Protein AF-A0AAN4Z5V5-F1 (afdb_monomer_lite)

pLDDT: mean 73.59, std 16.5, range [32.09, 95.19]

Organism: NCBI:txid1317129

Foldseek 3Di:
DPPPPLVVVLVVCQVVVAQEAEEEDQADDPPCPLVSLLSCQVSNHKYKYWHQHPDPDPAGSVHDPVVVVVSQVSNVVSQKHKDKDAPPDPLPDPVQDDPRTGMMIIIHRCPDPCNPPRDGDDDVPDDDDVLQVDDDPNHGPVVQVVVQVCCCPPPQKHKDKDAPVHPLDPCVQQDPPGGIDIDIDRNPPPPDDRPHFPQDPVGTDD

Radius of gyration: 20.83 Å; chains: 1; bounding box: 49×38×58 Å

Structure (mmCIF, N/CA/C/O backbone):
data_AF-A0AAN4Z5V5-F1
#
_entry.id   AF-A0AAN4Z5V5-F1
#
loop_
_atom_site.group_PDB
_atom_site.id
_atom_site.type_symbol
_atom_site.label_atom_id
_atom_site.label_alt_id
_atom_site.label_comp_id
_atom_site.label_asym_id
_atom_site.label_entity_id
_atom_site.label_seq_id
_atom_site.pdbx_PDB_ins_code
_atom_site.Cartn_x
_atom_site.Cartn_y
_atom_site.Cartn_z
_atom_site.occupancy
_atom_site.B_iso_or_equiv
_atom_site.auth_seq_id
_atom_site.auth_comp_id
_atom_site.auth_asym_id
_atom_site.auth_atom_id
_atom_site.pdbx_PDB_model_num
ATOM 1 N N . ILE A 1 1 ? -3.969 5.365 -9.531 1.00 44.59 1 ILE A N 1
ATOM 2 C CA . ILE A 1 1 ? -5.270 5.514 -8.842 1.00 44.59 1 ILE A CA 1
ATOM 3 C C . ILE A 1 1 ? -5.870 6.862 -9.239 1.00 44.59 1 ILE A C 1
ATOM 5 O O . ILE A 1 1 ? -5.562 7.892 -8.655 1.00 44.59 1 ILE A O 1
ATOM 9 N N . GLN A 1 2 ? -6.562 6.860 -10.373 1.00 32.09 2 GLN A N 1
ATOM 10 C CA . GLN A 1 2 ? -7.429 7.933 -10.866 1.00 32.09 2 GLN A CA 1
ATOM 11 C C . GLN A 1 2 ? -8.847 7.496 -10.451 1.00 32.09 2 GLN A C 1
ATOM 13 O O . GLN A 1 2 ? -9.080 6.293 -10.365 1.00 32.09 2 GLN A O 1
ATOM 18 N N . THR A 1 3 ? -9.728 8.438 -10.124 1.00 34.94 3 THR A N 1
ATOM 19 C CA . THR A 1 3 ? -11.052 8.383 -9.445 1.00 34.94 3 THR A CA 1
ATOM 20 C C . THR A 1 3 ? -12.028 7.210 -9.694 1.00 34.94 3 THR A C 1
ATOM 22 O O . THR A 1 3 ? -13.064 7.155 -9.043 1.00 34.94 3 THR A O 1
ATOM 25 N N . CYS A 1 4 ? -11.722 6.245 -10.558 1.00 36.62 4 CYS A N 1
ATOM 26 C CA . CYS A 1 4 ? -12.556 5.089 -10.885 1.00 36.62 4 CYS A CA 1
ATOM 27 C C . CYS A 1 4 ? -12.313 3.834 -10.005 1.00 36.62 4 CYS A C 1
ATOM 29 O O . CYS A 1 4 ? -13.046 2.865 -10.141 1.00 36.62 4 CYS A O 1
ATOM 31 N N . SER A 1 5 ? -11.317 3.798 -9.103 1.00 60.41 5 SER A N 1
ATOM 32 C CA . SER A 1 5 ? -10.849 2.514 -8.528 1.00 60.41 5 SER A CA 1
ATOM 33 C C . SER A 1 5 ? -11.063 2.269 -7.025 1.00 60.41 5 SER A C 1
ATOM 35 O O . SER A 1 5 ? -10.965 1.121 -6.610 1.00 60.41 5 SER A O 1
ATOM 37 N N . SER A 1 6 ? -11.330 3.279 -6.188 1.00 69.38 6 SER A N 1
ATOM 38 C CA . SER A 1 6 ? -11.435 3.066 -4.727 1.00 69.38 6 SER A CA 1
ATOM 39 C C . SER A 1 6 ? -12.729 2.353 -4.326 1.00 69.38 6 SER A C 1
ATOM 41 O O . SER A 1 6 ? -12.685 1.390 -3.569 1.00 69.38 6 SER A O 1
ATOM 43 N N . ASN A 1 7 ? -13.865 2.766 -4.896 1.00 71.69 7 ASN A N 1
ATOM 44 C CA . ASN A 1 7 ? -15.163 2.151 -4.603 1.00 71.69 7 ASN A CA 1
ATOM 45 C C . ASN A 1 7 ? -15.201 0.684 -5.052 1.00 71.69 7 ASN A C 1
ATOM 47 O O . ASN A 1 7 ? -15.687 -0.163 -4.319 1.00 71.69 7 ASN A O 1
ATOM 51 N N . ILE A 1 8 ? -14.615 0.362 -6.212 1.00 78.50 8 ILE A N 1
ATOM 52 C CA . ILE A 1 8 ? -14.535 -1.021 -6.708 1.00 78.50 8 ILE A CA 1
ATOM 53 C C . ILE A 1 8 ? -13.754 -1.907 -5.732 1.00 78.50 8 ILE A C 1
ATOM 55 O O . ILE A 1 8 ? -14.167 -3.028 -5.460 1.00 78.50 8 ILE A O 1
ATOM 59 N N . VAL A 1 9 ? -12.647 -1.409 -5.176 1.00 81.00 9 VAL A N 1
ATOM 60 C CA . VAL A 1 9 ? -11.854 -2.167 -4.198 1.00 81.00 9 VAL A CA 1
ATOM 61 C C . VAL A 1 9 ? -12.647 -2.410 -2.913 1.00 81.00 9 VAL A C 1
ATOM 63 O O . VAL A 1 9 ? -12.636 -3.527 -2.409 1.00 81.00 9 VAL A O 1
ATOM 66 N N . VAL A 1 10 ? -13.378 -1.409 -2.416 1.00 82.06 10 VAL A N 1
ATOM 67 C CA . VAL A 1 10 ? -14.254 -1.564 -1.241 1.00 82.06 10 VAL A CA 1
ATOM 68 C C . VAL A 1 10 ? -15.345 -2.609 -1.500 1.00 82.06 10 VAL A C 1
ATOM 70 O O . VAL A 1 10 ? -15.553 -3.491 -0.666 1.00 82.06 10 VAL A O 1
ATOM 73 N N . GLU A 1 11 ? -16.004 -2.558 -2.662 1.00 79.94 11 GLU A N 1
ATOM 74 C CA . GLU A 1 11 ? -17.016 -3.551 -3.048 1.00 79.94 11 GLU A CA 1
ATOM 75 C C . GLU A 1 11 ? -16.428 -4.961 -3.156 1.00 79.94 11 GLU A C 1
ATOM 77 O O . GLU A 1 11 ? -17.027 -5.912 -2.661 1.00 79.94 11 GLU A O 1
ATOM 82 N N . LEU A 1 12 ? -15.235 -5.109 -3.741 1.00 78.44 12 LEU A N 1
ATOM 83 C CA . LEU A 1 12 ? -14.540 -6.397 -3.812 1.00 78.44 12 LEU A CA 1
ATOM 84 C C . LEU A 1 12 ? -14.204 -6.930 -2.418 1.00 78.44 12 LEU A C 1
ATOM 86 O O . LEU A 1 12 ? -14.433 -8.106 -2.142 1.00 78.44 12 LEU A O 1
ATOM 90 N N . CYS A 1 13 ? -13.698 -6.074 -1.527 1.00 82.81 13 CYS A N 1
ATOM 91 C CA . CYS A 1 13 ? -13.418 -6.466 -0.150 1.00 82.81 13 CYS A CA 1
ATOM 92 C C . CYS A 1 13 ? -14.684 -6.942 0.567 1.00 82.81 13 CYS A C 1
ATOM 94 O O . CYS A 1 13 ? -14.645 -7.970 1.240 1.00 82.81 13 CYS A O 1
ATOM 96 N N . ARG A 1 14 ? -15.809 -6.244 0.372 1.00 85.00 14 ARG A N 1
ATOM 97 C CA . ARG A 1 14 ? -17.109 -6.630 0.931 1.00 85.00 14 ARG A CA 1
ATOM 98 C C . ARG A 1 14 ? -17.609 -7.957 0.362 1.00 85.00 14 ARG A C 1
ATOM 100 O O . ARG A 1 14 ? -17.993 -8.832 1.127 1.00 85.00 14 ARG A O 1
ATOM 107 N N . ALA A 1 15 ? -17.603 -8.108 -0.961 1.00 80.06 15 ALA A N 1
ATOM 108 C CA . ALA A 1 15 ? -18.148 -9.278 -1.647 1.00 80.06 15 ALA A CA 1
ATOM 109 C C . ALA A 1 15 ? -17.358 -10.564 -1.366 1.00 80.06 15 ALA A C 1
ATOM 111 O O . ALA A 1 15 ? -17.929 -11.652 -1.385 1.00 80.06 15 ALA A O 1
ATOM 112 N N . HIS A 1 16 ? -16.055 -10.439 -1.112 1.00 82.69 16 HIS A N 1
ATOM 113 C CA . HIS A 1 16 ? -15.156 -11.571 -0.884 1.00 82.69 16 HIS A CA 1
ATOM 114 C C . HIS A 1 16 ? -14.691 -11.707 0.571 1.00 82.69 16 HIS A C 1
ATOM 116 O O . HIS A 1 16 ? -13.755 -12.462 0.828 1.00 82.69 16 HIS A O 1
ATOM 122 N N . GLU A 1 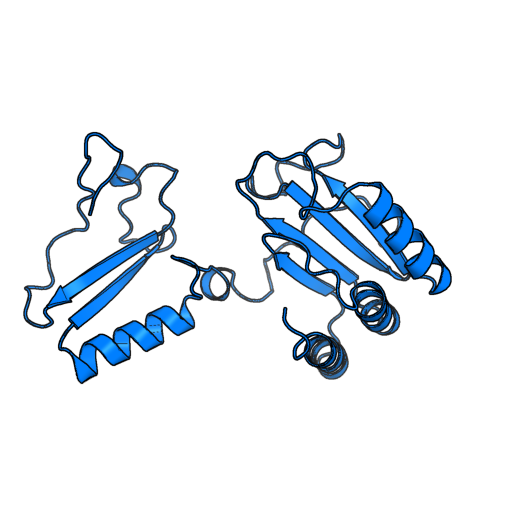17 ? -15.312 -10.978 1.506 1.00 84.50 17 GLU A N 1
ATOM 123 C CA . GLU A 1 17 ? -14.983 -11.000 2.942 1.00 84.50 17 GLU A CA 1
ATOM 124 C C . GLU A 1 17 ? -13.481 -10.822 3.227 1.00 84.50 17 GLU A C 1
ATOM 126 O O . GLU A 1 17 ? -12.904 -11.435 4.130 1.00 84.50 17 GLU A O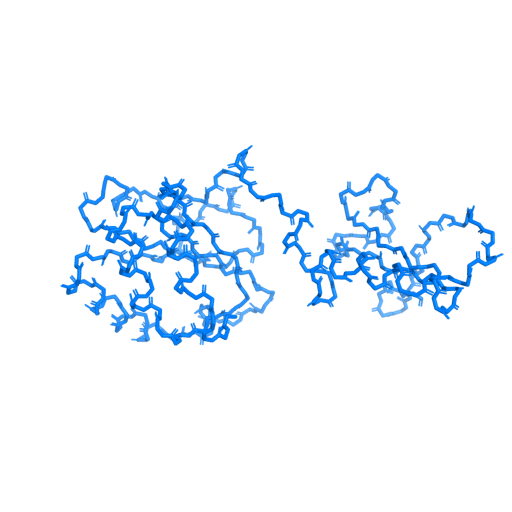 1
ATOM 131 N N . VAL A 1 18 ? -12.821 -9.975 2.435 1.00 83.62 18 VAL A N 1
ATOM 132 C CA . VAL A 1 18 ? -11.398 -9.680 2.607 1.00 83.62 18 VAL A CA 1
ATOM 133 C C . VAL A 1 18 ? -11.206 -9.032 3.975 1.00 83.62 18 VAL A C 1
ATOM 135 O O . VAL A 1 18 ? -11.911 -8.092 4.314 1.00 83.62 18 VAL A O 1
ATOM 138 N N . ARG A 1 19 ? -10.236 -9.510 4.760 1.00 87.62 19 ARG A N 1
ATOM 139 C CA . ARG A 1 19 ? -9.881 -8.926 6.072 1.00 87.62 19 ARG A CA 1
ATOM 140 C C . ARG A 1 19 ? -8.561 -8.173 6.064 1.00 87.62 19 ARG A C 1
ATOM 142 O O . ARG A 1 19 ? -8.273 -7.406 6.974 1.00 87.62 19 ARG A O 1
ATOM 149 N N . HIS A 1 20 ? -7.772 -8.364 5.013 1.00 86.94 20 HIS A N 1
ATOM 150 C CA . HIS A 1 20 ? -6.482 -7.718 4.856 1.00 86.94 20 HIS A CA 1
ATOM 151 C C . HIS A 1 20 ? -6.282 -7.319 3.401 1.00 86.94 20 HIS A C 1
ATOM 153 O O . HIS A 1 20 ? -6.279 -8.168 2.510 1.00 86.94 20 HIS A O 1
ATOM 159 N N . LEU A 1 21 ? -6.116 -6.024 3.161 1.00 84.88 21 LEU A N 1
ATOM 160 C CA . LEU A 1 21 ? -5.767 -5.466 1.867 1.00 84.88 21 LEU A CA 1
ATOM 161 C C . LEU A 1 21 ? -4.358 -4.886 1.940 1.00 84.88 21 LEU A C 1
ATOM 163 O O . LEU A 1 21 ? -4.066 -4.077 2.814 1.00 84.88 21 LEU A O 1
ATOM 167 N N . PHE A 1 22 ? -3.500 -5.251 0.991 1.00 85.06 22 PHE A N 1
ATOM 168 C CA . PHE A 1 22 ? -2.175 -4.659 0.858 1.00 85.06 22 PHE A CA 1
ATOM 169 C C . PHE A 1 22 ? -2.005 -3.972 -0.498 1.00 85.06 22 PHE A C 1
ATOM 171 O O . PHE A 1 22 ? -2.433 -4.484 -1.533 1.00 85.06 22 PHE A O 1
ATOM 178 N N . ILE A 1 23 ? -1.348 -2.814 -0.508 1.00 82.38 23 ILE A N 1
ATOM 179 C CA . ILE A 1 23 ? -1.114 -2.001 -1.704 1.00 82.38 23 ILE A CA 1
ATOM 180 C C . ILE A 1 23 ? 0.356 -1.593 -1.747 1.00 82.38 23 ILE A C 1
ATOM 182 O O . ILE A 1 23 ? 0.904 -1.085 -0.775 1.00 82.38 23 ILE A O 1
ATOM 186 N N . ARG A 1 24 ? 1.010 -1.767 -2.897 1.00 78.94 24 ARG A N 1
ATOM 187 C CA . ARG A 1 24 ? 2.348 -1.213 -3.157 1.00 78.94 24 ARG A CA 1
ATOM 188 C C . ARG A 1 24 ? 2.229 -0.023 -4.103 1.00 78.94 24 ARG A C 1
ATOM 190 O O . ARG A 1 24 ? 1.570 -0.135 -5.133 1.00 78.94 24 ARG A O 1
ATOM 197 N N . GLN A 1 25 ? 2.868 1.101 -3.782 1.00 75.25 25 GLN A N 1
ATOM 198 C CA . GLN A 1 25 ? 2.869 2.288 -4.644 1.00 75.25 25 GLN A CA 1
ATOM 199 C C . GLN A 1 25 ? 4.165 3.100 -4.533 1.00 75.25 25 GLN A C 1
ATOM 201 O O . GLN A 1 25 ? 4.821 3.096 -3.498 1.00 75.25 25 GLN A O 1
ATOM 206 N N . ILE A 1 26 ? 4.520 3.819 -5.602 1.00 68.50 26 ILE A N 1
ATOM 207 C CA . ILE A 1 26 ? 5.731 4.662 -5.665 1.00 68.50 26 ILE A CA 1
ATOM 208 C C . ILE A 1 26 ? 5.505 6.045 -5.021 1.00 68.50 26 ILE A C 1
ATOM 210 O O . ILE A 1 26 ? 6.444 6.689 -4.567 1.00 68.50 26 ILE A O 1
ATOM 214 N N . GLY A 1 27 ? 4.258 6.515 -4.947 1.00 66.12 27 GLY A N 1
ATOM 215 C CA . GLY A 1 27 ? 3.907 7.793 -4.323 1.00 66.12 27 GLY A CA 1
ATOM 216 C C . GLY A 1 27 ? 2.425 7.874 -3.977 1.00 66.12 27 GLY A C 1
ATOM 217 O O . GLY A 1 27 ? 1.643 7.043 -4.434 1.00 66.12 27 GLY A O 1
ATOM 218 N N . PHE A 1 28 ? 2.030 8.867 -3.176 1.00 69.94 28 PHE A N 1
ATOM 219 C CA . PHE A 1 28 ? 0.662 8.972 -2.666 1.00 69.94 28 PHE A CA 1
ATOM 220 C C . PHE A 1 28 ? -0.221 9.873 -3.524 1.00 69.94 28 PHE A C 1
ATOM 222 O O . PHE A 1 28 ? 0.007 11.084 -3.629 1.00 69.94 28 PHE A O 1
ATOM 229 N N . LYS A 1 29 ? -1.300 9.308 -4.071 1.00 68.69 29 LYS A N 1
ATOM 230 C CA . LYS A 1 29 ? -2.415 10.102 -4.600 1.00 68.69 29 LYS A CA 1
ATOM 231 C C . LYS A 1 29 ? -3.443 10.282 -3.485 1.00 68.69 29 LYS A C 1
ATOM 233 O O . LYS A 1 29 ? -4.142 9.348 -3.127 1.00 68.69 29 LYS A O 1
ATOM 238 N N . ALA A 1 30 ? -3.490 11.494 -2.934 1.00 60.19 30 ALA A N 1
ATOM 239 C CA . ALA A 1 30 ? -4.251 11.825 -1.728 1.00 60.19 30 ALA A CA 1
ATOM 240 C C . ALA A 1 30 ? -5.773 11.890 -1.916 1.00 60.19 30 ALA A C 1
ATOM 242 O O . ALA A 1 30 ? -6.501 11.946 -0.929 1.00 60.19 30 ALA A O 1
ATOM 243 N N . THR A 1 31 ? -6.262 11.944 -3.157 1.00 69.88 31 THR A N 1
ATOM 244 C CA . THR A 1 31 ? -7.682 12.181 -3.424 1.00 69.88 31 THR A CA 1
ATOM 245 C C . THR A 1 31 ? -8.528 11.072 -2.797 1.00 69.88 31 THR A C 1
ATOM 247 O O . THR A 1 31 ? -8.421 9.915 -3.196 1.00 69.88 31 THR A O 1
ATOM 250 N N . ASN A 1 32 ? -9.363 11.448 -1.825 1.00 79.75 32 ASN A N 1
ATOM 251 C CA . ASN A 1 32 ? -10.294 10.582 -1.092 1.00 79.75 32 ASN A CA 1
ATOM 252 C C . ASN A 1 32 ? -9.646 9.477 -0.245 1.00 79.75 32 ASN A C 1
ATOM 254 O O . ASN A 1 32 ? -10.306 8.485 0.054 1.00 79.75 32 ASN A O 1
ATOM 258 N N . PHE A 1 33 ? -8.378 9.623 0.153 1.00 87.62 33 PHE A N 1
ATOM 259 C CA . PHE A 1 33 ? -7.725 8.598 0.967 1.00 87.62 33 PHE A CA 1
ATOM 260 C C . PHE A 1 33 ? -8.422 8.365 2.314 1.00 87.62 33 PHE A C 1
ATOM 262 O O . PHE A 1 33 ? -8.652 7.213 2.661 1.00 87.62 33 PHE A O 1
ATOM 269 N N . GLU A 1 34 ? -8.777 9.430 3.039 1.00 91.00 34 GLU A N 1
ATOM 270 C CA . GLU A 1 34 ? -9.462 9.326 4.339 1.00 91.00 34 GLU A CA 1
ATOM 271 C C . GLU A 1 34 ? -10.753 8.513 4.209 1.00 91.00 34 GLU A C 1
ATOM 273 O O . GLU A 1 34 ? -10.912 7.484 4.857 1.00 91.00 34 GLU A O 1
ATOM 278 N N . SER A 1 35 ? -11.609 8.895 3.256 1.00 90.50 35 SER A N 1
ATOM 279 C CA . SER A 1 35 ? -12.846 8.169 2.959 1.00 90.50 35 SER A CA 1
ATOM 280 C C . SER A 1 35 ? -12.594 6.715 2.550 1.00 90.50 35 SER A C 1
ATOM 282 O O . SER A 1 35 ? -13.328 5.823 2.960 1.00 90.50 35 SER A O 1
ATOM 284 N N . PHE A 1 36 ? -11.557 6.448 1.754 1.00 89.88 36 PHE A N 1
ATOM 285 C CA . PHE A 1 36 ? -11.216 5.090 1.334 1.00 89.88 36 PHE A CA 1
ATOM 286 C C . PHE A 1 36 ? -10.752 4.216 2.508 1.00 89.88 36 PHE A C 1
ATOM 288 O O . PHE A 1 36 ? -11.237 3.097 2.667 1.00 89.88 36 PHE A O 1
ATOM 295 N N . ALA A 1 37 ? -9.845 4.727 3.343 1.00 93.19 37 ALA A N 1
ATOM 296 C CA . ALA A 1 37 ? -9.359 4.026 4.528 1.00 93.19 37 ALA A CA 1
ATOM 297 C C . ALA A 1 37 ? -10.486 3.802 5.545 1.00 93.19 37 ALA A C 1
ATOM 299 O O . ALA A 1 37 ? -10.602 2.707 6.092 1.00 93.19 37 ALA A O 1
ATOM 300 N N . SER A 1 38 ? -11.358 4.796 5.727 1.00 94.88 38 SER A N 1
ATOM 301 C CA . SER A 1 38 ? -12.543 4.666 6.569 1.00 94.88 38 SER A CA 1
ATOM 302 C C . SER A 1 38 ? -13.499 3.583 6.075 1.00 94.88 38 SER A C 1
ATOM 304 O O . SER A 1 38 ? -13.877 2.699 6.845 1.00 94.88 38 SER A O 1
ATOM 306 N N . GLN A 1 39 ? -13.858 3.587 4.789 1.00 93.44 39 GLN A N 1
ATOM 307 C CA . GLN A 1 39 ? -14.765 2.581 4.228 1.00 93.44 39 GLN A CA 1
ATOM 308 C C . GLN A 1 39 ? -14.236 1.153 4.409 1.00 93.44 39 GLN A C 1
ATOM 310 O O . GLN A 1 39 ? -15.013 0.244 4.687 1.00 93.44 39 GLN A O 1
ATOM 315 N N . LEU A 1 40 ? -12.923 0.952 4.279 1.00 93.00 40 LEU A N 1
ATOM 316 C CA . LEU A 1 40 ? -12.289 -0.344 4.518 1.00 93.00 40 LEU A CA 1
ATOM 317 C C . LEU A 1 40 ? -12.295 -0.724 6.004 1.00 93.00 40 LEU A C 1
ATOM 319 O O . LEU A 1 40 ? -12.656 -1.850 6.342 1.00 93.00 40 LEU A O 1
ATOM 323 N N . ALA A 1 41 ? -11.973 0.212 6.898 1.00 93.94 41 ALA A N 1
ATOM 324 C CA . ALA A 1 41 ? -11.997 -0.035 8.338 1.00 93.94 41 ALA A CA 1
ATOM 325 C C . ALA A 1 41 ? -13.405 -0.394 8.851 1.00 93.94 41 ALA A C 1
ATOM 327 O O . ALA A 1 41 ? -13.537 -1.275 9.696 1.00 93.94 41 ALA A O 1
ATOM 328 N N . HIS A 1 42 ? -14.461 0.212 8.294 1.00 93.75 42 HIS A N 1
ATOM 329 C CA . HIS A 1 42 ? -15.858 -0.134 8.594 1.00 93.75 42 HIS A CA 1
ATOM 330 C C . HIS A 1 42 ? -16.262 -1.547 8.136 1.00 93.75 42 HIS A C 1
ATOM 332 O O . HIS A 1 42 ? -17.256 -2.084 8.620 1.00 93.75 42 HIS A O 1
ATOM 338 N N . LEU A 1 43 ? -15.507 -2.154 7.216 1.00 92.25 43 LEU A N 1
ATOM 339 C CA . LEU A 1 43 ? -15.655 -3.555 6.803 1.00 92.25 43 LEU A CA 1
ATOM 340 C C . LEU A 1 43 ? -14.737 -4.503 7.600 1.00 92.25 43 LEU A C 1
ATOM 342 O O . LEU A 1 43 ? -14.593 -5.672 7.237 1.00 92.25 43 LEU A O 1
ATOM 346 N N . ASP A 1 44 ? -14.091 -4.004 8.658 1.00 93.50 44 ASP A N 1
ATOM 347 C CA . ASP A 1 44 ? -13.034 -4.683 9.413 1.00 93.50 44 ASP A CA 1
ATOM 348 C C . ASP A 1 44 ? -11.887 -5.179 8.506 1.00 93.50 44 ASP A C 1
ATOM 350 O O . ASP A 1 44 ? -11.341 -6.270 8.693 1.00 93.50 44 ASP A O 1
ATOM 354 N N . VAL A 1 45 ? -11.533 -4.386 7.486 1.00 90.31 45 VAL A N 1
ATOM 355 C CA . VAL A 1 45 ? -10.367 -4.623 6.625 1.00 90.31 45 VAL A CA 1
ATOM 356 C C . VAL A 1 45 ? -9.170 -3.857 7.187 1.00 90.31 45 VAL A C 1
ATOM 358 O O . VAL A 1 45 ? -9.201 -2.628 7.281 1.00 90.31 45 VAL A O 1
ATOM 361 N N . THR A 1 46 ? -8.071 -4.554 7.478 1.00 91.69 46 THR A N 1
ATOM 362 C CA . THR A 1 46 ? -6.766 -3.913 7.693 1.00 91.69 46 THR A CA 1
ATOM 363 C C . THR A 1 46 ? -6.166 -3.535 6.341 1.00 91.69 46 THR A C 1
ATOM 365 O O . THR A 1 46 ? -5.979 -4.392 5.477 1.00 91.69 46 THR A O 1
ATOM 368 N N . LEU A 1 47 ? -5.855 -2.256 6.145 1.00 90.88 47 LEU A N 1
ATOM 369 C CA . LEU A 1 47 ? -5.215 -1.728 4.943 1.00 90.88 47 LEU A CA 1
ATOM 370 C C . LEU A 1 47 ? -3.734 -1.456 5.209 1.00 90.88 47 LEU A C 1
ATOM 372 O O . LEU A 1 47 ? -3.405 -0.559 5.980 1.00 90.88 47 LEU A O 1
ATOM 376 N N . ASP A 1 48 ? -2.855 -2.157 4.498 1.00 89.19 48 ASP A N 1
ATOM 377 C CA . ASP A 1 48 ? -1.418 -1.897 4.483 1.00 89.19 48 ASP A CA 1
ATOM 378 C C . ASP A 1 48 ? -0.979 -1.275 3.159 1.00 89.19 48 ASP A C 1
ATOM 380 O O . ASP A 1 48 ? -1.293 -1.760 2.072 1.00 89.19 48 ASP A O 1
ATOM 384 N N . ILE A 1 49 ? -0.215 -0.192 3.236 1.00 87.81 49 ILE A N 1
ATOM 385 C CA . ILE A 1 49 ? 0.309 0.522 2.078 1.00 87.81 49 ILE A CA 1
ATOM 386 C C . ILE A 1 49 ? 1.820 0.626 2.199 1.00 87.81 49 ILE A C 1
ATOM 388 O O . ILE A 1 49 ? 2.340 1.217 3.142 1.00 87.81 49 ILE A O 1
ATOM 392 N N . TYR A 1 50 ? 2.522 0.125 1.191 1.00 85.50 50 TYR A N 1
ATOM 393 C CA . TYR A 1 50 ? 3.975 0.131 1.129 1.00 85.50 50 TYR A CA 1
ATOM 394 C C . TYR A 1 50 ? 4.481 1.114 0.078 1.00 85.50 50 TYR A C 1
ATOM 396 O O . TYR A 1 50 ? 4.078 1.058 -1.091 1.00 85.50 50 TYR A O 1
ATOM 404 N N . GLU A 1 51 ? 5.397 1.990 0.488 1.00 84.75 51 GLU A N 1
ATOM 405 C CA . GLU A 1 51 ? 6.128 2.865 -0.421 1.00 84.75 51 GLU A CA 1
ATOM 406 C C . GLU A 1 51 ? 7.298 2.107 -1.047 1.00 84.75 51 GLU A C 1
ATOM 408 O O . GLU A 1 51 ? 8.268 1.773 -0.360 1.00 84.75 51 GLU A O 1
ATOM 413 N N . ASN A 1 52 ? 7.222 1.885 -2.359 1.00 76.06 52 ASN A N 1
ATOM 414 C CA . ASN A 1 52 ? 8.316 1.334 -3.149 1.00 76.06 52 ASN A CA 1
ATOM 415 C C . ASN A 1 52 ? 8.953 2.438 -3.994 1.00 76.06 52 ASN A C 1
ATOM 417 O O . ASN A 1 52 ? 8.424 2.784 -5.046 1.00 76.06 52 ASN A O 1
ATOM 421 N N . SER A 1 53 ? 10.060 3.021 -3.540 1.00 68.19 53 SER A N 1
ATOM 422 C CA . SER A 1 53 ? 10.711 4.117 -4.262 1.00 68.19 53 SER A CA 1
ATOM 423 C C . SER A 1 53 ? 12.227 4.040 -4.145 1.00 68.19 53 SER A C 1
ATOM 425 O O . SER A 1 53 ? 12.772 3.833 -3.062 1.00 68.19 53 SER A O 1
ATOM 427 N N . HIS A 1 54 ? 12.907 4.269 -5.270 1.00 61.75 54 HIS A N 1
ATOM 428 C CA . HIS A 1 54 ? 14.367 4.384 -5.343 1.00 61.75 54 HIS A CA 1
ATOM 429 C C . HIS A 1 54 ? 14.874 5.786 -4.994 1.00 61.75 54 HIS A C 1
ATOM 431 O O . HIS A 1 54 ? 16.075 5.986 -4.819 1.00 61.75 54 HIS A O 1
ATOM 437 N N . SER A 1 55 ? 13.978 6.772 -4.901 1.00 61.44 55 SER A N 1
ATOM 438 C CA . SER A 1 55 ? 14.376 8.130 -4.555 1.00 61.44 55 SER A CA 1
ATOM 439 C C . SER A 1 55 ? 14.782 8.211 -3.084 1.00 61.44 55 SER A C 1
ATOM 441 O O . SER A 1 55 ? 14.129 7.627 -2.223 1.00 61.44 55 SER A O 1
ATOM 443 N N . ALA A 1 56 ? 15.842 8.962 -2.783 1.00 56.88 56 ALA A N 1
ATOM 444 C CA . ALA A 1 56 ? 16.340 9.181 -1.427 1.00 56.88 56 ALA A CA 1
ATOM 445 C C . ALA A 1 56 ? 15.638 10.336 -0.680 1.00 56.88 56 ALA A C 1
ATOM 447 O O . ALA A 1 56 ? 16.017 10.635 0.451 1.00 56.88 56 ALA A O 1
ATOM 448 N N . HIS A 1 57 ? 14.632 10.997 -1.270 1.00 59.34 57 HIS A N 1
ATOM 449 C CA . HIS A 1 57 ? 13.985 12.158 -0.643 1.00 59.34 57 HIS A CA 1
ATOM 450 C C . HIS A 1 57 ? 13.309 11.799 0.686 1.00 59.34 57 HIS A C 1
ATOM 452 O O . HIS A 1 57 ? 12.574 10.823 0.761 1.00 59.34 57 HIS A O 1
ATOM 458 N N . LEU A 1 58 ? 13.483 12.611 1.731 1.00 58.56 58 LEU A N 1
ATOM 459 C CA . LEU A 1 58 ? 12.935 12.381 3.084 1.00 58.56 58 LEU A CA 1
ATOM 460 C C . LEU A 1 58 ? 11.406 12.531 3.195 1.00 58.56 58 LEU A C 1
ATOM 462 O O . LEU A 1 58 ? 10.853 12.562 4.289 1.00 58.56 58 LEU A O 1
ATOM 466 N N . VAL A 1 59 ? 10.718 12.663 2.068 1.00 68.50 59 VAL A N 1
ATOM 467 C CA . VAL A 1 59 ? 9.295 12.957 2.011 1.00 68.50 59 VAL A CA 1
ATOM 468 C C . VAL A 1 59 ? 8.564 11.647 1.704 1.00 68.50 59 VAL A C 1
ATOM 470 O O . VAL A 1 59 ? 8.496 11.244 0.547 1.00 68.50 59 VAL A O 1
ATOM 473 N N . TYR A 1 60 ? 8.076 10.950 2.735 1.00 76.25 60 TYR A N 1
ATOM 474 C CA . TYR A 1 60 ? 7.434 9.639 2.583 1.00 76.25 60 TYR A CA 1
ATOM 475 C C . TYR A 1 60 ? 6.142 9.737 1.786 1.00 76.25 60 TYR A C 1
ATOM 477 O O . TYR A 1 60 ? 5.266 10.566 2.057 1.00 76.25 60 TYR A O 1
ATOM 485 N N . PHE A 1 61 ? 6.072 8.913 0.750 1.00 79.75 61 PHE A N 1
ATOM 486 C CA . PHE A 1 61 ? 5.119 8.989 -0.344 1.00 79.75 61 PHE A CA 1
ATOM 487 C C . PHE A 1 61 ? 4.969 10.391 -0.965 1.00 79.75 61 PHE A C 1
ATOM 489 O O . PHE A 1 61 ? 3.889 10.765 -1.443 1.00 79.75 61 PHE A O 1
ATOM 496 N N . ASN A 1 62 ? 6.044 11.180 -0.961 1.00 79.50 62 ASN A N 1
ATOM 497 C CA . ASN A 1 62 ? 6.071 12.576 -1.400 1.00 79.50 62 ASN A CA 1
ATOM 498 C C . ASN A 1 62 ? 5.104 13.499 -0.625 1.00 79.50 62 ASN A C 1
ATOM 500 O O . ASN A 1 62 ? 4.622 14.495 -1.174 1.00 79.50 62 ASN A O 1
ATOM 504 N N . LYS A 1 63 ? 4.809 13.192 0.649 1.00 84.69 63 LYS A N 1
ATOM 505 C CA . LYS A 1 63 ? 4.053 14.060 1.569 1.00 84.69 63 LYS A CA 1
ATOM 506 C C . LYS A 1 63 ? 4.837 14.447 2.832 1.00 84.69 63 LYS A C 1
ATOM 508 O O . LYS A 1 63 ? 5.563 13.642 3.406 1.00 84.69 63 LYS A O 1
ATOM 513 N N . ALA A 1 64 ? 4.688 15.701 3.262 1.00 85.25 64 ALA A N 1
ATOM 514 C CA . ALA A 1 64 ? 5.318 16.221 4.478 1.00 85.25 64 ALA A CA 1
ATOM 515 C C . ALA A 1 64 ? 4.645 15.668 5.755 1.00 85.25 64 ALA A C 1
ATOM 517 O O . ALA A 1 64 ? 3.466 15.323 5.704 1.00 85.25 64 ALA A O 1
ATOM 518 N N . PRO A 1 65 ? 5.318 15.658 6.922 1.00 85.81 65 PRO A N 1
ATOM 519 C CA . PRO A 1 65 ? 4.723 15.178 8.177 1.00 85.81 65 PRO A CA 1
ATOM 520 C C . PRO A 1 65 ? 3.394 15.858 8.544 1.00 85.81 65 PRO A C 1
ATOM 522 O O . PRO A 1 65 ? 2.446 15.190 8.942 1.00 85.81 65 PRO A O 1
ATOM 525 N N . VAL A 1 66 ? 3.279 17.174 8.320 1.00 88.50 66 VAL A N 1
ATOM 526 C CA . VAL A 1 66 ? 2.044 17.934 8.595 1.00 88.50 66 VAL A CA 1
ATOM 527 C C . VAL A 1 66 ? 0.843 17.435 7.784 1.00 88.50 66 VAL A C 1
ATOM 529 O O . VAL A 1 66 ? -0.287 17.488 8.259 1.00 88.50 66 VAL A O 1
ATOM 532 N N . PHE A 1 67 ? 1.080 16.913 6.575 1.00 89.00 67 PHE A N 1
ATOM 533 C CA . PHE A 1 67 ? 0.025 16.308 5.769 1.00 89.00 67 PHE A CA 1
ATOM 534 C C . PHE A 1 67 ? -0.516 15.062 6.470 1.00 89.00 67 PHE A C 1
ATOM 536 O O . PHE A 1 67 ? -1.722 14.944 6.641 1.00 89.00 67 PHE A O 1
ATOM 543 N N . TRP A 1 68 ? 0.366 14.171 6.925 1.00 89.88 68 TRP A N 1
ATOM 544 C CA . TRP A 1 68 ? -0.028 12.934 7.597 1.00 89.88 68 TRP A CA 1
ATOM 545 C C . TRP A 1 68 ? -0.715 13.177 8.934 1.00 89.88 68 TRP A C 1
ATOM 547 O O . TRP A 1 68 ? -1.705 12.512 9.216 1.00 89.88 68 TRP A O 1
ATOM 557 N N . ASN A 1 69 ? -0.264 14.166 9.708 1.00 90.75 69 ASN A N 1
ATOM 558 C CA . ASN A 1 69 ? -0.931 14.549 10.954 1.00 90.75 69 ASN A CA 1
ATOM 559 C C . ASN A 1 69 ? -2.392 14.946 10.712 1.00 90.75 69 ASN A C 1
ATOM 561 O O . ASN A 1 69 ? -3.271 14.473 11.424 1.00 90.75 69 ASN A O 1
ATOM 565 N N . LYS A 1 70 ? -2.663 15.720 9.652 1.00 91.69 70 LYS A N 1
ATOM 566 C CA . LYS A 1 70 ? -4.034 16.077 9.269 1.00 91.69 70 LYS A CA 1
ATOM 567 C C . LYS A 1 70 ? -4.876 14.847 8.900 1.00 91.69 70 LYS A C 1
ATOM 569 O O . LYS A 1 70 ? -6.018 14.747 9.328 1.00 91.69 70 LYS A O 1
ATOM 574 N N . ILE A 1 71 ? -4.314 13.908 8.132 1.00 92.44 71 ILE A N 1
ATOM 575 C CA . ILE A 1 71 ? -5.008 12.655 7.785 1.00 92.44 71 ILE A CA 1
ATOM 576 C C . ILE A 1 71 ? -5.322 11.836 9.050 1.00 92.44 71 ILE A C 1
ATOM 578 O O . ILE A 1 71 ? -6.410 11.283 9.171 1.00 92.44 71 ILE A O 1
ATOM 582 N N . ILE A 1 72 ? -4.376 11.754 9.994 1.00 93.38 72 ILE A N 1
ATOM 583 C CA . ILE A 1 72 ? -4.546 11.036 11.268 1.00 93.38 72 ILE A CA 1
ATOM 584 C C . ILE A 1 72 ? -5.682 11.647 12.088 1.00 93.38 72 ILE A C 1
ATOM 586 O O . ILE A 1 72 ? -6.473 10.907 12.666 1.00 93.38 72 ILE A O 1
ATOM 590 N N . GLU A 1 73 ? -5.759 12.976 12.154 1.00 93.00 73 GLU A N 1
ATOM 591 C CA . GLU A 1 73 ? -6.834 13.681 12.856 1.00 93.00 73 GLU A CA 1
ATOM 592 C C . GLU A 1 73 ? -8.203 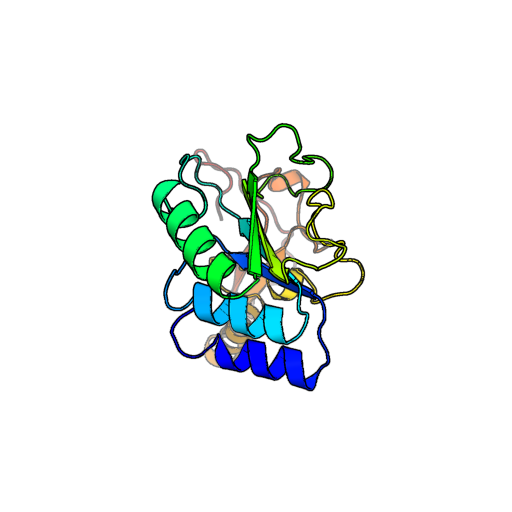13.361 12.245 1.00 93.00 73 GLU A C 1
ATOM 594 O O . GLU A 1 73 ? -9.090 12.937 12.981 1.00 93.00 73 GLU A O 1
ATOM 599 N N . GLY A 1 74 ? -8.344 13.446 10.915 1.00 93.00 74 GLY A N 1
ATOM 600 C CA . GLY A 1 74 ? -9.599 13.110 10.227 1.00 93.00 74 GLY A CA 1
ATOM 601 C C . GLY A 1 74 ? -10.020 11.650 10.422 1.00 93.00 74 GLY A C 1
ATOM 602 O O . GLY A 1 74 ? -11.160 11.363 10.769 1.00 93.00 74 GLY A O 1
ATOM 603 N N . LEU A 1 75 ? -9.083 10.707 10.301 1.00 94.31 75 LEU A N 1
ATOM 604 C CA . LEU A 1 75 ? -9.369 9.283 10.517 1.00 94.31 75 LEU A CA 1
ATOM 605 C C . LEU A 1 75 ? -9.718 8.952 11.974 1.00 94.31 75 LEU A C 1
ATOM 607 O O . LEU A 1 75 ? -10.530 8.059 12.227 1.00 94.31 75 LEU A O 1
ATOM 611 N N . ARG A 1 76 ? -9.144 9.679 12.939 1.00 93.19 76 ARG A N 1
ATOM 612 C CA . ARG A 1 76 ? -9.447 9.488 14.361 1.00 93.19 76 ARG A CA 1
ATOM 613 C C . ARG A 1 76 ? -10.906 9.811 14.678 1.00 93.19 76 ARG A C 1
ATOM 615 O O . ARG A 1 76 ? -11.494 9.108 15.498 1.00 93.19 76 ARG A O 1
ATOM 622 N N . GLU A 1 77 ? -11.483 10.829 14.041 1.00 92.31 77 GLU A N 1
ATOM 623 C CA . GLU A 1 77 ? -12.906 11.175 14.194 1.00 92.31 77 GLU A CA 1
ATOM 624 C C . GLU A 1 77 ? -13.830 10.026 13.756 1.00 92.31 77 GLU A C 1
ATOM 626 O O . GLU A 1 77 ? -14.920 9.864 14.303 1.00 92.31 77 GLU A O 1
ATOM 631 N N . GLU A 1 78 ? -13.360 9.170 12.846 1.00 92.94 78 GLU A N 1
ATOM 632 C CA . GLU A 1 78 ? -14.077 7.996 12.339 1.00 92.94 78 GLU A CA 1
ATOM 633 C C . GLU A 1 78 ? -13.693 6.679 13.045 1.00 92.94 78 GLU A C 1
ATOM 635 O O . GLU A 1 78 ? -14.016 5.593 12.567 1.00 92.94 78 GLU A O 1
ATOM 640 N N . ASN A 1 79 ? -13.008 6.745 14.195 1.00 94.25 79 ASN A N 1
ATOM 641 C CA . ASN A 1 79 ? -12.510 5.575 14.934 1.00 94.25 79 ASN A CA 1
ATOM 642 C C . ASN A 1 79 ? -11.556 4.684 14.104 1.00 94.25 79 ASN A C 1
ATOM 644 O O . ASN A 1 79 ? -11.510 3.459 14.264 1.00 94.25 79 ASN A O 1
ATOM 648 N N . VAL A 1 80 ? -10.764 5.302 13.225 1.00 95.19 80 VAL A N 1
ATOM 649 C CA . VAL A 1 80 ? -9.744 4.639 12.407 1.00 95.19 80 VAL A CA 1
ATOM 650 C C . VAL A 1 80 ? -8.355 5.051 12.880 1.00 95.19 80 VAL A C 1
ATOM 652 O O . VAL A 1 80 ? -8.025 6.229 13.008 1.00 95.19 80 VAL A O 1
ATOM 655 N N . SER A 1 81 ? -7.514 4.057 13.141 1.00 94.56 81 SER A N 1
ATOM 656 C CA . SER A 1 81 ? -6.099 4.237 13.435 1.00 94.56 81 SER A CA 1
ATOM 657 C C . SER A 1 81 ? -5.309 4.265 12.135 1.00 94.56 81 SER A C 1
ATOM 659 O O . SER A 1 81 ? -5.438 3.360 11.311 1.00 94.56 81 SER A O 1
ATOM 661 N N . LEU A 1 82 ? -4.459 5.279 11.976 1.00 93.81 82 LEU A N 1
ATOM 662 C CA . LEU A 1 82 ? -3.411 5.311 10.964 1.00 93.81 82 LEU A CA 1
ATOM 663 C C . LEU A 1 82 ? -2.060 5.328 11.663 1.00 93.81 82 LEU A C 1
ATOM 665 O O . LEU A 1 82 ? -1.769 6.221 12.460 1.00 93.81 82 LEU A O 1
ATOM 669 N N . ARG A 1 83 ? -1.215 4.358 11.323 1.00 92.31 83 ARG A N 1
ATOM 670 C CA . ARG A 1 83 ? 0.170 4.284 11.788 1.00 92.31 83 ARG A CA 1
ATOM 671 C C . ARG A 1 83 ? 1.106 4.231 10.603 1.00 92.31 83 ARG A C 1
ATOM 673 O O . ARG A 1 83 ? 0.788 3.631 9.580 1.00 92.31 83 ARG A O 1
ATOM 680 N N . MET A 1 84 ? 2.264 4.854 10.755 1.00 91.06 84 MET A N 1
ATOM 681 C CA . MET A 1 84 ? 3.332 4.808 9.773 1.00 91.06 84 MET A CA 1
ATOM 682 C C . MET A 1 84 ? 4.609 4.370 10.465 1.00 91.06 84 MET A C 1
ATOM 684 O O . MET A 1 84 ? 4.951 4.910 11.513 1.00 91.06 84 MET A O 1
ATOM 688 N N . ILE A 1 85 ? 5.308 3.425 9.849 1.00 89.56 85 ILE A N 1
ATOM 689 C CA . ILE A 1 85 ? 6.715 3.176 10.135 1.00 89.56 85 ILE A CA 1
ATOM 690 C C . ILE A 1 85 ? 7.530 3.411 8.874 1.00 89.56 85 ILE A C 1
ATOM 692 O O . ILE A 1 85 ? 7.049 3.280 7.744 1.00 89.56 85 ILE A O 1
ATOM 696 N N . THR A 1 86 ? 8.788 3.742 9.068 1.00 87.38 86 THR A N 1
ATOM 697 C CA . THR A 1 86 ? 9.696 4.172 8.023 1.00 87.38 86 THR A CA 1
ATOM 698 C C . THR A 1 86 ? 11.052 3.538 8.238 1.00 87.38 86 THR A C 1
ATOM 700 O O . THR A 1 86 ? 11.419 3.210 9.357 1.00 87.38 86 THR A O 1
ATOM 703 N N . ARG A 1 87 ? 11.855 3.404 7.182 1.00 83.12 87 ARG A N 1
ATOM 704 C CA . ARG A 1 87 ? 13.205 2.811 7.263 1.00 83.12 87 ARG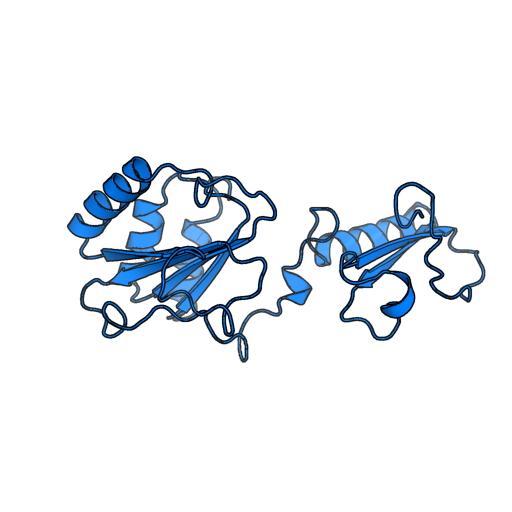 A CA 1
ATOM 705 C C . ARG A 1 87 ? 14.162 3.497 8.256 1.00 83.12 87 ARG A C 1
ATOM 707 O O . ARG A 1 87 ? 15.266 2.994 8.485 1.00 83.12 87 ARG A O 1
ATOM 714 N N . HIS A 1 88 ? 13.793 4.689 8.724 1.00 83.44 88 HIS A N 1
ATOM 715 C CA . HIS A 1 88 ? 14.544 5.493 9.681 1.00 83.44 88 HIS A CA 1
ATOM 716 C C . HIS A 1 88 ? 14.077 5.279 11.129 1.00 83.44 88 HIS A C 1
ATOM 718 O O . HIS A 1 88 ? 14.779 5.723 12.029 1.00 83.44 88 HIS A O 1
ATOM 724 N N . ASP A 1 89 ? 12.961 4.580 11.348 1.00 84.69 89 ASP A N 1
ATOM 725 C CA . ASP A 1 89 ? 12.482 4.219 12.680 1.00 84.69 89 ASP A CA 1
ATOM 726 C C . ASP A 1 89 ? 13.202 2.966 13.197 1.00 84.69 89 ASP A C 1
ATOM 728 O O . ASP A 1 89 ? 13.453 2.018 12.447 1.00 84.69 89 ASP A O 1
ATOM 732 N N . ASP A 1 90 ? 13.505 2.940 14.496 1.00 83.81 90 ASP A N 1
ATOM 733 C CA . ASP A 1 90 ? 14.245 1.843 15.141 1.00 83.81 90 ASP A CA 1
ATOM 734 C C . ASP A 1 90 ? 13.502 0.501 15.079 1.00 83.81 90 ASP A C 1
ATOM 736 O O . ASP A 1 90 ? 14.113 -0.566 15.061 1.00 83.81 90 ASP A O 1
ATOM 740 N N . ASN A 1 91 ? 12.170 0.546 15.025 1.00 81.81 91 ASN A N 1
ATOM 741 C CA . ASN A 1 91 ? 11.305 -0.628 14.938 1.00 81.81 91 ASN A CA 1
ATOM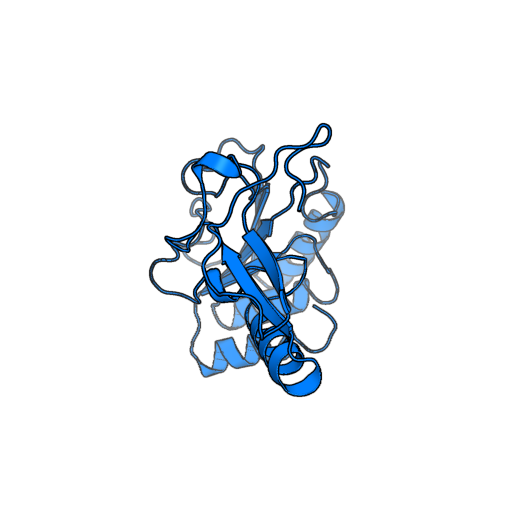 742 C C . ASN A 1 91 ? 11.031 -1.078 13.491 1.00 81.81 91 ASN A C 1
ATOM 744 O O . ASN A 1 91 ? 10.204 -1.966 13.273 1.00 81.81 91 ASN A O 1
ATOM 748 N N . PHE A 1 92 ? 11.695 -0.482 12.496 1.00 81.69 92 PHE A N 1
ATOM 749 C CA . PHE A 1 92 ? 11.567 -0.908 11.110 1.00 81.69 92 PHE A CA 1
ATOM 750 C C . PHE A 1 92 ? 12.393 -2.165 10.851 1.00 81.69 92 PHE A C 1
ATOM 752 O O . PHE A 1 92 ? 13.620 -2.130 10.733 1.00 81.69 92 PHE A O 1
ATOM 759 N N . ASP A 1 93 ? 11.702 -3.293 10.726 1.00 75.06 93 ASP A N 1
ATOM 760 C CA . ASP A 1 93 ? 12.334 -4.598 10.582 1.00 75.06 93 ASP A CA 1
ATOM 761 C C . ASP A 1 93 ? 12.923 -4.831 9.180 1.00 75.06 93 ASP A C 1
ATOM 763 O O . ASP A 1 93 ? 12.305 -5.415 8.287 1.00 75.06 93 ASP A O 1
ATOM 767 N N . ARG A 1 94 ? 14.163 -4.384 8.983 1.00 70.81 94 ARG A N 1
ATOM 768 C CA . ARG A 1 94 ? 14.883 -4.483 7.703 1.00 70.81 94 ARG A CA 1
ATOM 769 C C . ARG A 1 94 ? 15.037 -5.909 7.169 1.00 70.81 94 ARG A C 1
ATOM 771 O O . ARG A 1 94 ? 15.324 -6.054 5.987 1.00 70.81 94 ARG A O 1
ATOM 778 N N . ASN A 1 95 ? 14.886 -6.932 8.010 1.00 68.06 95 ASN A N 1
ATOM 779 C CA . ASN A 1 95 ? 14.989 -8.324 7.578 1.00 68.06 95 ASN A CA 1
ATOM 780 C C . ASN A 1 95 ? 13.674 -8.818 6.965 1.00 68.06 95 ASN A C 1
ATOM 782 O O . ASN A 1 95 ? 13.696 -9.638 6.051 1.00 68.06 95 ASN A O 1
ATOM 786 N N . HIS A 1 96 ? 12.539 -8.298 7.438 1.00 68.19 96 HIS A N 1
ATOM 787 C CA . HIS A 1 96 ? 11.217 -8.646 6.919 1.00 68.19 96 HIS A CA 1
ATOM 788 C C . HIS A 1 96 ? 10.763 -7.709 5.789 1.00 68.19 96 HIS A C 1
ATOM 790 O O . HIS A 1 96 ? 10.047 -8.127 4.875 1.00 68.19 96 HIS A O 1
ATOM 796 N N . TYR A 1 97 ? 11.184 -6.442 5.802 1.00 67.88 97 TYR A N 1
ATOM 797 C CA . TYR A 1 97 ? 10.925 -5.510 4.704 1.00 67.88 97 TYR A CA 1
ATOM 798 C C . TYR A 1 97 ? 11.927 -5.706 3.559 1.00 67.88 97 TYR A C 1
ATOM 800 O O . TYR A 1 97 ? 13.135 -5.760 3.762 1.00 67.88 97 TYR A O 1
ATOM 808 N N . ASN A 1 98 ? 11.439 -5.736 2.315 1.00 66.00 98 ASN A N 1
ATOM 809 C CA . ASN A 1 98 ? 12.315 -5.673 1.141 1.00 66.00 98 ASN A CA 1
ATOM 810 C C . ASN A 1 98 ? 13.122 -4.355 1.163 1.00 66.00 98 ASN A C 1
ATOM 812 O O . ASN A 1 98 ? 12.556 -3.309 1.471 1.00 66.00 98 ASN A O 1
ATOM 816 N N . TYR A 1 99 ? 14.406 -4.387 0.781 1.00 60.19 99 TYR A N 1
ATOM 817 C CA . TYR A 1 99 ? 15.323 -3.233 0.782 1.00 60.19 99 TYR A CA 1
ATOM 818 C C . TYR A 1 99 ? 14.790 -1.987 0.045 1.00 60.19 99 TYR A C 1
ATOM 820 O O . TYR A 1 99 ? 15.197 -0.862 0.327 1.00 60.19 99 TYR A O 1
ATOM 828 N N . GLN A 1 100 ? 13.867 -2.167 -0.901 1.00 68.81 100 GLN A N 1
ATOM 829 C CA . GLN A 1 100 ? 13.248 -1.068 -1.648 1.00 68.81 100 GLN A CA 1
ATOM 830 C C . GLN A 1 100 ? 12.088 -0.383 -0.895 1.00 68.81 100 GLN A C 1
ATOM 832 O O . GLN A 1 100 ? 11.617 0.673 -1.321 1.00 68.81 100 GLN A O 1
ATOM 837 N N . MET A 1 101 ? 11.615 -0.962 0.215 1.00 76.31 101 MET A N 1
ATOM 838 C CA . MET A 1 101 ? 10.531 -0.402 1.024 1.00 76.31 101 MET A CA 1
ATOM 839 C C . MET A 1 101 ? 11.053 0.729 1.903 1.00 76.31 101 MET A C 1
ATOM 841 O O . MET A 1 101 ? 11.968 0.548 2.707 1.00 76.31 101 MET A O 1
ATOM 845 N N . ARG A 1 102 ? 10.446 1.909 1.768 1.00 80.19 102 ARG A N 1
ATOM 846 C CA . ARG A 1 102 ? 10.856 3.101 2.525 1.00 80.19 102 ARG A CA 1
ATOM 847 C C . ARG A 1 102 ? 9.938 3.431 3.687 1.00 80.19 102 ARG A C 1
ATOM 849 O O . ARG A 1 102 ? 10.421 3.887 4.723 1.00 80.19 102 ARG A O 1
ATOM 856 N N . ALA A 1 103 ? 8.646 3.210 3.494 1.00 86.88 103 ALA A N 1
ATOM 857 C CA . ALA A 1 103 ? 7.609 3.459 4.473 1.00 86.88 103 ALA A CA 1
ATOM 858 C C . ALA A 1 103 ? 6.491 2.428 4.332 1.00 86.88 103 ALA A C 1
ATOM 860 O O . ALA A 1 103 ? 6.243 1.886 3.251 1.00 86.88 103 ALA A O 1
ATOM 861 N N . HIS A 1 104 ? 5.814 2.186 5.443 1.00 88.94 104 HIS A N 1
ATOM 862 C CA . HIS A 1 104 ? 4.659 1.320 5.557 1.00 88.94 104 HIS A CA 1
ATOM 863 C C . HIS A 1 104 ? 3.602 2.065 6.367 1.00 88.94 104 HIS A C 1
ATOM 865 O O . HIS A 1 104 ? 3.874 2.495 7.485 1.00 88.94 104 HIS A O 1
ATOM 871 N N . ILE A 1 105 ? 2.415 2.229 5.792 1.00 91.75 105 ILE A N 1
ATOM 872 C CA . ILE A 1 105 ? 1.238 2.769 6.468 1.00 91.75 105 ILE A CA 1
ATOM 873 C C . ILE A 1 105 ? 0.273 1.624 6.731 1.00 91.75 105 ILE A C 1
ATOM 875 O O . ILE A 1 105 ? -0.043 0.892 5.798 1.00 91.75 105 ILE A O 1
ATOM 879 N N . ARG A 1 106 ? -0.242 1.535 7.955 1.00 93.06 106 ARG A N 1
ATOM 880 C CA . ARG A 1 106 ? -1.361 0.668 8.316 1.00 93.06 106 ARG A CA 1
ATOM 881 C C . ARG A 1 106 ? -2.551 1.522 8.712 1.00 93.06 106 ARG A C 1
ATOM 883 O O . ARG A 1 106 ? -2.416 2.391 9.572 1.00 93.06 106 ARG A O 1
ATOM 890 N N . CYS A 1 107 ? -3.692 1.263 8.086 1.00 93.81 107 CYS A N 1
ATOM 891 C CA . CYS A 1 107 ? -4.988 1.795 8.480 1.00 93.81 107 CYS A CA 1
ATOM 892 C C . CYS A 1 107 ? -5.885 0.648 8.928 1.00 93.81 107 CYS A C 1
ATOM 894 O O . CYS A 1 107 ? -6.027 -0.350 8.224 1.00 93.81 107 CYS A O 1
ATOM 896 N N . GLU A 1 108 ? -6.488 0.783 10.096 1.00 94.50 108 GLU A N 1
ATOM 897 C CA . GLU A 1 108 ? -7.387 -0.219 10.659 1.00 94.50 108 GLU A CA 1
ATOM 898 C C . GLU A 1 108 ? -8.308 0.425 11.686 1.00 94.50 108 GLU A C 1
ATOM 900 O O . GLU A 1 108 ? -8.063 1.542 12.141 1.00 94.50 108 GLU A O 1
ATOM 905 N N . LYS A 1 109 ? -9.366 -0.278 12.079 1.00 94.69 109 LYS A N 1
ATOM 906 C CA . LYS A 1 109 ? -10.240 0.173 13.160 1.00 94.69 109 LYS A CA 1
ATOM 907 C C . LYS A 1 109 ? -9.430 0.367 14.449 1.00 94.69 109 LYS A C 1
ATOM 909 O O . LYS A 1 109 ? -8.566 -0.452 14.763 1.00 94.69 109 LYS A O 1
ATOM 914 N N . ALA A 1 110 ? -9.655 1.454 15.183 1.00 91.62 110 ALA A N 1
ATOM 915 C CA . ALA A 1 110 ? -8.782 1.828 16.300 1.00 91.62 110 ALA A CA 1
ATOM 916 C C . ALA A 1 110 ? -8.828 0.847 17.488 1.00 91.62 110 ALA A C 1
ATOM 918 O O . ALA A 1 110 ? -7.851 0.729 18.224 1.00 91.62 110 ALA A O 1
ATOM 919 N N . ASP A 1 111 ? -9.935 0.121 17.643 1.00 89.06 111 ASP A N 1
ATOM 920 C CA . ASP A 1 111 ? -10.141 -0.950 18.624 1.00 89.06 111 ASP A CA 1
ATOM 921 C C . ASP A 1 111 ? -9.705 -2.338 18.112 1.00 89.06 111 ASP A C 1
ATOM 923 O O . ASP A 1 111 ? -9.871 -3.338 18.813 1.00 89.06 111 ASP A O 1
ATOM 927 N N . SER A 1 112 ? -9.117 -2.414 16.912 1.00 85.94 112 SER A N 1
ATOM 928 C CA . SER A 1 112 ? -8.557 -3.649 16.359 1.00 85.94 112 SER A CA 1
ATOM 929 C C . SER A 1 112 ? -7.483 -4.227 17.294 1.00 85.94 112 SER A C 1
ATOM 931 O O . SER A 1 112 ? -6.595 -3.489 17.737 1.00 85.94 112 SER A O 1
ATOM 933 N N . PRO A 1 113 ? -7.455 -5.555 17.524 1.00 77.56 113 PRO A N 1
ATOM 934 C CA . PRO A 1 113 ? -6.378 -6.221 18.266 1.00 77.56 113 PRO A CA 1
ATOM 935 C C . PRO A 1 113 ? -4.979 -5.936 17.699 1.00 77.56 113 PRO A C 1
ATOM 937 O O . PRO A 1 113 ? -3.979 -5.996 18.416 1.00 77.56 113 PRO A O 1
ATOM 940 N N . ASN A 1 114 ? -4.907 -5.615 16.406 1.00 74.38 114 ASN A N 1
ATOM 941 C CA . ASN A 1 114 ? -3.668 -5.344 15.688 1.00 74.38 114 ASN A CA 1
ATOM 942 C C . ASN A 1 114 ? -3.210 -3.879 15.819 1.00 74.38 114 ASN A C 1
ATOM 944 O O . ASN A 1 114 ? -2.032 -3.599 15.578 1.00 74.38 114 ASN A O 1
ATOM 948 N N . ALA A 1 115 ? -4.079 -2.966 16.281 1.00 73.25 115 ALA A N 1
ATOM 949 C CA . ALA A 1 115 ? -3.806 -1.528 16.376 1.00 73.25 115 ALA A CA 1
ATOM 950 C C . ALA A 1 115 ? -2.628 -1.185 17.303 1.00 73.25 115 ALA A C 1
ATOM 952 O O . ALA A 1 115 ? -1.981 -0.154 17.121 1.00 73.25 115 ALA A O 1
ATOM 953 N N . GLN A 1 116 ? -2.314 -2.061 18.262 1.00 73.94 116 GLN A N 1
ATOM 954 C CA . GLN A 1 116 ? -1.186 -1.896 19.187 1.00 73.94 116 GLN A CA 1
ATOM 955 C C . GLN A 1 116 ? 0.016 -2.796 18.873 1.00 73.94 116 GLN A C 1
ATOM 957 O O . GLN A 1 116 ? 1.075 -2.638 19.478 1.00 73.94 116 GLN A O 1
ATOM 962 N N . GLN A 1 117 ? -0.109 -3.729 17.928 1.00 79.19 117 GLN A N 1
ATOM 963 C CA . GLN A 1 117 ? 0.978 -4.649 17.600 1.00 79.19 117 GLN A CA 1
ATOM 964 C C . GLN A 1 117 ? 2.052 -3.969 16.743 1.00 79.19 117 GLN A C 1
ATOM 966 O O . GLN A 1 117 ? 1.717 -3.086 15.945 1.00 79.19 117 GLN A O 1
ATOM 971 N N . PRO A 1 118 ? 3.330 -4.375 16.847 1.00 79.94 118 PRO A N 1
ATOM 972 C CA . PRO A 1 118 ? 4.366 -3.910 15.934 1.00 79.94 118 PRO A CA 1
ATOM 973 C C . PRO A 1 118 ? 3.974 -4.139 14.468 1.00 79.94 118 PRO A C 1
ATOM 975 O O . PRO A 1 118 ? 3.344 -5.137 14.113 1.00 79.94 118 PRO A O 1
ATOM 978 N N . MET A 1 119 ? 4.334 -3.193 13.605 1.00 83.38 119 MET A N 1
ATOM 979 C CA . MET A 1 119 ? 4.011 -3.273 12.185 1.00 83.38 119 MET A CA 1
ATOM 980 C C . MET A 1 119 ? 5.038 -4.140 11.454 1.00 83.38 119 MET A C 1
ATOM 982 O O . MET A 1 119 ? 6.141 -3.693 11.141 1.00 83.38 119 MET A O 1
ATOM 986 N N . PHE A 1 120 ? 4.639 -5.363 11.121 1.00 79.69 120 PHE A N 1
ATOM 987 C CA . PHE A 1 120 ? 5.369 -6.244 10.210 1.00 79.69 120 PHE A CA 1
ATOM 988 C C . PHE A 1 120 ? 4.744 -6.216 8.809 1.00 79.69 120 PHE A C 1
ATOM 990 O O . PHE A 1 120 ? 3.535 -5.964 8.683 1.00 79.69 120 PHE A O 1
ATOM 997 N N . PRO A 1 121 ? 5.540 -6.441 7.748 1.00 73.81 121 PRO A N 1
ATOM 998 C CA . PRO A 1 121 ? 4.989 -6.591 6.413 1.00 73.81 121 PRO A CA 1
ATOM 999 C C . PRO A 1 121 ? 4.133 -7.857 6.349 1.00 73.81 121 PRO A C 1
ATOM 1001 O O . PRO A 1 121 ? 4.408 -8.839 7.032 1.00 73.81 121 PRO A O 1
ATOM 1004 N N . VAL A 1 122 ? 3.095 -7.837 5.517 1.00 71.38 122 VAL A N 1
ATOM 1005 C CA . VAL A 1 122 ? 2.254 -9.018 5.307 1.00 71.38 122 VAL A CA 1
ATOM 1006 C C . VAL A 1 122 ? 3.066 -10.126 4.634 1.00 71.38 122 VAL A C 1
ATOM 1008 O O . VAL A 1 122 ? 3.639 -9.928 3.553 1.00 71.38 122 VAL A O 1
ATOM 1011 N N . ASP A 1 123 ? 3.078 -11.305 5.260 1.00 60.81 123 ASP A N 1
ATOM 1012 C CA . ASP A 1 123 ? 3.657 -12.513 4.680 1.00 60.81 123 ASP A CA 1
ATOM 1013 C C . ASP A 1 123 ? 2.860 -12.935 3.444 1.00 60.81 123 ASP A C 1
ATOM 1015 O O . ASP A 1 123 ? 1.676 -13.261 3.483 1.00 60.81 123 ASP A O 1
ATOM 1019 N N . HIS A 1 124 ? 3.538 -12.943 2.306 1.00 53.91 124 HIS A N 1
ATOM 1020 C CA . HIS A 1 124 ? 2.962 -13.138 0.977 1.00 53.91 124 HIS A CA 1
ATOM 1021 C C . HIS A 1 124 ? 2.908 -14.624 0.588 1.00 53.91 124 HIS A C 1
ATOM 1023 O O . HIS A 1 124 ? 3.029 -14.975 -0.583 1.00 53.91 124 HIS A O 1
ATOM 1029 N N . THR A 1 125 ? 2.715 -15.520 1.563 1.00 41.22 125 THR A N 1
ATOM 1030 C CA . THR A 1 125 ? 2.619 -16.969 1.307 1.00 41.22 125 THR A CA 1
ATOM 1031 C C . THR A 1 125 ? 1.278 -17.372 0.686 1.00 41.22 125 THR A C 1
ATOM 1033 O O . THR A 1 125 ? 1.208 -18.393 0.002 1.00 41.22 125 THR A O 1
ATOM 1036 N N . ARG A 1 126 ? 0.215 -16.570 0.864 1.00 36.88 126 ARG A N 1
ATOM 1037 C CA . ARG A 1 126 ? -1.097 -16.752 0.218 1.00 36.88 126 ARG A CA 1
ATOM 1038 C C . ARG A 1 126 ? -1.718 -15.404 -0.141 1.00 36.88 126 ARG A C 1
ATOM 1040 O O . ARG A 1 126 ? -2.413 -14.789 0.656 1.00 36.88 126 ARG A O 1
ATOM 1047 N N . GLY A 1 127 ? -1.461 -14.948 -1.358 1.00 35.16 127 GLY A N 1
ATOM 1048 C CA . GLY A 1 127 ? -2.025 -13.719 -1.903 1.00 35.16 127 GLY A CA 1
ATOM 1049 C C . GLY A 1 127 ? -1.422 -13.427 -3.269 1.00 35.16 127 GLY A C 1
ATOM 1050 O O . GLY A 1 127 ? -0.295 -13.829 -3.538 1.00 35.16 127 GLY A O 1
ATOM 1051 N N . PHE A 1 128 ? -2.212 -12.789 -4.131 1.00 36.72 128 PHE A N 1
ATOM 1052 C CA . PHE A 1 128 ? -1.867 -12.228 -5.443 1.00 36.72 128 PHE A CA 1
ATOM 1053 C C . PHE A 1 128 ? -0.355 -12.215 -5.773 1.00 36.72 128 PHE A C 1
ATOM 1055 O O . PHE A 1 128 ? 0.423 -11.481 -5.161 1.00 36.72 128 PHE A O 1
ATOM 1062 N N . ASN A 1 129 ? 0.065 -13.040 -6.740 1.00 34.91 129 ASN A N 1
ATOM 1063 C CA . ASN A 1 129 ? 1.475 -13.239 -7.076 1.00 34.91 129 ASN A CA 1
ATOM 1064 C C . ASN A 1 129 ? 2.120 -11.925 -7.568 1.00 34.91 129 ASN A C 1
ATOM 1066 O O . ASN A 1 129 ? 1.643 -11.303 -8.522 1.00 34.91 129 ASN A O 1
ATOM 1070 N N . LEU A 1 130 ? 3.224 -11.529 -6.924 1.00 39.28 130 LEU A N 1
ATOM 1071 C CA . LEU A 1 130 ? 4.065 -10.376 -7.262 1.00 39.28 130 LEU A CA 1
ATOM 1072 C C . LEU A 1 130 ? 4.525 -10.368 -8.723 1.00 39.28 130 LEU A C 1
ATOM 1074 O O . LEU A 1 130 ? 4.702 -9.284 -9.270 1.00 39.28 130 LEU A O 1
ATOM 1078 N N . SER A 1 131 ? 4.676 -11.522 -9.373 1.00 40.62 131 SER A N 1
ATOM 1079 C CA . SER A 1 131 ? 5.027 -11.582 -10.798 1.00 40.62 131 SER A CA 1
ATOM 1080 C C . SER A 1 131 ? 3.979 -10.899 -11.695 1.00 40.62 131 SER A C 1
ATOM 1082 O O . SER A 1 131 ? 4.339 -10.287 -12.698 1.00 40.62 131 SER A O 1
ATOM 1084 N N . SER A 1 132 ? 2.704 -10.913 -11.289 1.00 37.72 132 SER A N 1
ATOM 1085 C CA . SER A 1 132 ? 1.567 -10.297 -11.999 1.00 37.72 132 SER A CA 1
ATOM 1086 C C . SER A 1 132 ? 1.451 -8.781 -11.778 1.00 37.72 132 SER A C 1
ATOM 1088 O O . SER A 1 132 ? 0.949 -8.069 -12.644 1.00 37.72 132 SER A O 1
ATOM 1090 N N . CYS A 1 133 ? 1.914 -8.277 -10.628 1.00 37.53 133 CYS A N 1
ATOM 1091 C CA . CYS A 1 133 ? 1.875 -6.849 -10.270 1.00 37.53 133 CYS A CA 1
ATOM 1092 C C . CYS A 1 133 ? 3.219 -6.136 -10.455 1.00 37.53 133 CYS A C 1
ATOM 1094 O O . CYS A 1 133 ? 3.316 -4.928 -10.222 1.00 37.53 133 CYS A O 1
ATOM 1096 N N . ARG A 1 134 ? 4.276 -6.859 -10.835 1.00 51.31 134 ARG A N 1
ATOM 1097 C CA . ARG A 1 134 ? 5.548 -6.238 -11.187 1.00 51.31 134 ARG A CA 1
ATOM 1098 C C . ARG A 1 134 ? 5.378 -5.492 -12.498 1.00 51.31 134 ARG A C 1
ATOM 1100 O O . ARG A 1 134 ? 5.127 -6.081 -13.548 1.00 51.31 134 ARG A O 1
ATOM 1107 N N . ALA A 1 135 ? 5.509 -4.175 -12.399 1.00 49.19 135 ALA A N 1
ATOM 1108 C CA . ALA A 1 135 ? 5.721 -3.340 -13.557 1.00 49.19 135 ALA A CA 1
ATOM 1109 C C . ALA A 1 135 ? 7.181 -3.493 -13.990 1.00 49.19 135 ALA A C 1
ATOM 1111 O O . ALA A 1 135 ? 8.100 -3.278 -13.196 1.00 49.19 135 ALA A O 1
ATOM 1112 N N . TYR A 1 136 ? 7.380 -3.874 -15.242 1.00 62.38 136 TYR A N 1
ATOM 1113 C CA . TYR A 1 136 ? 8.668 -3.829 -15.910 1.00 62.38 136 TYR A CA 1
ATOM 1114 C C . TYR A 1 136 ? 8.561 -2.746 -16.972 1.00 62.38 136 TYR A C 1
ATOM 1116 O O . TYR A 1 136 ? 7.595 -2.733 -17.729 1.00 62.38 136 TYR A O 1
ATOM 1124 N N . PHE A 1 137 ? 9.518 -1.818 -17.013 1.00 59.38 137 PHE A N 1
ATOM 1125 C CA . PHE A 1 137 ? 9.457 -0.688 -17.951 1.00 59.38 137 PHE A CA 1
ATOM 1126 C C . PHE A 1 137 ? 8.151 0.125 -17.803 1.00 59.38 137 PHE A C 1
ATOM 1128 O O . PHE A 1 137 ? 7.497 0.441 -18.789 1.00 59.38 137 PHE A O 1
ATOM 1135 N N . ASP A 1 138 ? 7.737 0.390 -16.556 1.00 56.06 138 ASP A N 1
ATOM 1136 C CA . ASP A 1 138 ? 6.488 1.086 -16.191 1.00 56.06 138 ASP A CA 1
ATOM 1137 C C . ASP A 1 138 ? 5.181 0.426 -16.677 1.00 56.06 138 ASP A C 1
ATOM 1139 O O . ASP A 1 138 ? 4.100 0.996 -16.519 1.00 56.06 138 ASP A O 1
ATOM 1143 N N . ALA A 1 139 ? 5.251 -0.806 -17.192 1.00 58.16 139 ALA A N 1
ATOM 1144 C CA . ALA A 1 139 ? 4.105 -1.559 -17.681 1.00 58.16 139 ALA A CA 1
ATOM 1145 C C . ALA A 1 139 ? 3.934 -2.898 -16.938 1.00 58.16 139 ALA A C 1
ATOM 1147 O O . ALA A 1 139 ? 4.918 -3.599 -16.684 1.00 58.16 139 ALA A O 1
ATOM 1148 N N . PRO A 1 140 ? 2.701 -3.289 -16.569 1.00 65.81 140 PRO A N 1
ATOM 1149 C CA . PRO A 1 140 ? 2.451 -4.563 -15.904 1.00 65.81 140 PRO A CA 1
ATOM 1150 C C . PRO A 1 140 ? 2.671 -5.736 -16.870 1.00 65.81 140 PRO A C 1
ATOM 1152 O O . PRO A 1 140 ? 2.434 -5.611 -18.071 1.00 65.81 140 PRO A O 1
ATOM 1155 N N . ARG A 1 141 ? 3.087 -6.898 -16.350 1.00 69.50 141 ARG A N 1
ATOM 1156 C CA . ARG A 1 141 ? 3.390 -8.073 -17.187 1.00 69.50 141 ARG A CA 1
ATOM 1157 C C . ARG A 1 141 ? 2.259 -8.483 -18.151 1.00 69.50 141 ARG A C 1
ATOM 1159 O O . ARG A 1 141 ? 2.577 -8.656 -19.322 1.00 69.50 141 ARG A O 1
ATOM 1166 N N . PRO A 1 142 ? 0.969 -8.517 -17.754 1.00 73.06 142 PRO A N 1
ATOM 1167 C CA . PRO A 1 142 ? -0.117 -8.821 -18.691 1.00 73.06 142 PRO A CA 1
ATOM 1168 C C . PRO A 1 142 ? -0.168 -7.891 -19.912 1.00 73.06 142 PRO A C 1
ATOM 1170 O O . PRO A 1 142 ? -0.381 -8.355 -21.024 1.00 73.06 142 PRO A O 1
ATOM 1173 N N . PHE A 1 143 ? 0.106 -6.593 -19.731 1.00 74.00 143 PHE A N 1
ATOM 1174 C CA . PHE A 1 143 ? 0.173 -5.644 -20.846 1.00 74.00 143 PHE A CA 1
ATOM 1175 C C . PHE A 1 143 ? 1.352 -5.950 -21.778 1.00 74.00 143 PHE A C 1
ATOM 1177 O O . PHE A 1 143 ? 1.225 -5.871 -22.996 1.00 74.00 143 PHE A O 1
ATOM 1184 N N . LEU A 1 144 ? 2.512 -6.302 -21.216 1.00 76.56 144 LEU A N 1
ATOM 1185 C CA . LEU A 1 144 ? 3.687 -6.664 -22.010 1.00 76.56 144 LEU A CA 1
ATOM 1186 C C . LEU A 1 144 ? 3.472 -7.972 -22.781 1.00 76.56 144 LEU A C 1
ATOM 1188 O O . LEU A 1 144 ? 3.961 -8.092 -23.902 1.00 76.56 144 LEU A O 1
ATOM 1192 N N . ASP A 1 145 ? 2.729 -8.918 -22.208 1.00 79.31 145 ASP A N 1
ATOM 1193 C CA . ASP A 1 145 ? 2.360 -10.171 -22.867 1.00 79.31 145 ASP A CA 1
ATOM 1194 C C . ASP A 1 145 ? 1.357 -9.922 -24.016 1.00 79.31 145 ASP A C 1
ATOM 1196 O O . ASP A 1 145 ? 1.522 -10.467 -25.109 1.00 79.31 145 ASP A O 1
ATOM 1200 N N . GLU A 1 146 ? 0.365 -9.044 -23.822 1.00 81.62 146 GLU A N 1
ATOM 1201 C CA . GLU A 1 146 ? -0.548 -8.591 -24.887 1.00 81.62 146 GLU A CA 1
ATOM 1202 C C . GLU A 1 146 ? 0.202 -7.883 -26.023 1.00 81.62 146 GLU A C 1
ATOM 1204 O O . GLU A 1 146 ? 0.023 -8.225 -27.194 1.00 81.62 146 GLU A O 1
ATOM 1209 N N . LEU A 1 147 ? 1.102 -6.953 -25.683 1.00 81.12 147 LEU A N 1
ATOM 1210 C CA . LEU A 1 147 ? 1.943 -6.253 -26.653 1.00 81.12 147 LEU A CA 1
ATOM 1211 C C . LEU A 1 147 ? 2.842 -7.227 -27.427 1.00 81.12 147 LEU A C 1
ATOM 1213 O O . LEU A 1 147 ? 3.022 -7.074 -28.634 1.00 81.12 147 LEU A O 1
ATOM 1217 N N . ALA A 1 148 ? 3.389 -8.247 -26.761 1.00 83.81 148 ALA A N 1
ATOM 1218 C CA . ALA A 1 148 ? 4.204 -9.263 -27.416 1.00 83.81 148 ALA A CA 1
ATOM 1219 C C . ALA A 1 148 ? 3.402 -10.079 -28.441 1.00 83.81 148 ALA A C 1
ATOM 1221 O O . ALA A 1 148 ? 3.912 -10.363 -29.529 1.00 83.81 148 ALA A O 1
ATOM 1222 N N . ASN A 1 149 ? 2.150 -10.418 -28.124 1.00 84.56 149 ASN A N 1
ATOM 1223 C CA . ASN A 1 149 ? 1.252 -11.093 -29.060 1.00 84.56 149 ASN A CA 1
ATOM 1224 C C . ASN A 1 149 ? 0.908 -10.192 -30.252 1.00 84.56 149 ASN A C 1
ATOM 1226 O O . ASN A 1 149 ? 1.028 -10.625 -31.397 1.00 84.56 149 ASN A O 1
ATOM 1230 N N . GLU A 1 150 ? 0.579 -8.922 -30.004 1.00 86.69 150 GLU A N 1
ATOM 1231 C CA . GLU A 1 150 ? 0.285 -7.958 -31.067 1.00 86.69 150 GLU A CA 1
ATOM 1232 C C . GLU A 1 150 ? 1.476 -7.764 -32.018 1.00 86.69 150 GLU A C 1
ATOM 1234 O O . GLU A 1 150 ? 1.321 -7.818 -33.241 1.00 86.69 150 GLU A O 1
ATOM 1239 N N . LEU A 1 151 ? 2.680 -7.575 -31.469 1.00 83.50 151 LEU A N 1
ATOM 1240 C CA . LEU A 1 151 ? 3.912 -7.421 -32.244 1.00 83.50 151 LEU A CA 1
ATOM 1241 C C . LEU A 1 151 ? 4.210 -8.656 -33.101 1.00 83.50 151 LEU A C 1
ATOM 1243 O O . LEU A 1 151 ? 4.641 -8.528 -34.253 1.00 83.50 151 LEU A O 1
ATOM 1247 N N . LYS A 1 152 ? 3.934 -9.848 -32.571 1.00 83.44 152 LYS A N 1
ATOM 1248 C CA . LYS A 1 152 ? 4.111 -11.101 -33.301 1.00 83.44 152 LYS A CA 1
ATOM 1249 C C . LYS A 1 152 ? 3.125 -11.211 -34.460 1.00 83.44 152 LYS A C 1
ATOM 1251 O O . LYS A 1 152 ? 3.544 -11.499 -35.578 1.00 83.44 152 LYS A O 1
ATOM 1256 N N . GLU A 1 153 ? 1.844 -10.959 -34.208 1.00 86.88 153 GLU A N 1
ATOM 1257 C CA . GLU A 1 153 ? 0.771 -11.129 -35.193 1.00 86.88 153 GLU A CA 1
ATOM 1258 C C . GLU A 1 153 ? 0.794 -10.064 -36.293 1.00 86.88 153 GLU A C 1
ATOM 1260 O O . GLU A 1 153 ? 0.633 -10.386 -37.469 1.00 86.88 153 GLU A O 1
ATOM 1265 N N . LYS A 1 154 ? 1.005 -8.795 -35.927 1.00 89.38 154 LYS A N 1
ATOM 1266 C CA . LYS A 1 154 ? 0.889 -7.666 -36.863 1.00 89.38 154 LYS A CA 1
ATOM 1267 C C . LYS A 1 154 ? 2.200 -7.290 -37.537 1.00 89.38 154 LYS A C 1
ATOM 1269 O O . LYS A 1 154 ? 2.185 -6.747 -38.640 1.00 89.38 154 LYS A O 1
ATOM 1274 N N . HIS A 1 155 ? 3.327 -7.536 -36.873 1.00 84.25 155 HIS A N 1
ATOM 1275 C CA . HIS A 1 155 ? 4.616 -6.977 -37.284 1.00 84.25 155 HIS A CA 1
ATOM 1276 C C . HIS A 1 155 ? 5.710 -8.028 -37.494 1.00 84.25 155 HIS A C 1
ATOM 1278 O O . HIS A 1 155 ? 6.826 -7.660 -37.859 1.00 84.25 155 HIS A O 1
ATOM 1284 N N . ASN A 1 156 ? 5.411 -9.320 -37.306 1.00 84.88 156 ASN A N 1
ATOM 1285 C CA . ASN A 1 156 ? 6.402 -10.400 -37.301 1.00 84.88 156 ASN A CA 1
ATOM 1286 C C . ASN A 1 156 ? 7.597 -10.068 -36.380 1.00 84.88 156 ASN A C 1
ATOM 1288 O O . ASN A 1 156 ? 8.760 -10.247 -36.751 1.00 84.88 156 ASN A O 1
ATOM 1292 N N . VAL A 1 157 ? 7.310 -9.518 -35.194 1.00 81.31 157 VAL A N 1
ATOM 1293 C CA . VAL A 1 157 ? 8.298 -9.195 -34.158 1.00 81.31 157 VAL A CA 1
ATOM 1294 C C . VAL A 1 157 ? 8.052 -10.080 -32.945 1.00 81.31 157 VAL A C 1
ATOM 1296 O O . VAL A 1 157 ? 6.981 -10.068 -32.350 1.00 81.31 157 VAL A O 1
ATOM 1299 N N . LEU A 1 158 ? 9.068 -10.834 -32.549 1.00 81.62 158 LEU A N 1
ATOM 1300 C CA . LEU A 1 158 ? 9.053 -11.639 -31.344 1.00 81.62 158 LEU A CA 1
ATOM 1301 C C . LEU A 1 158 ? 9.602 -10.825 -30.173 1.00 81.62 158 LEU A C 1
ATOM 1303 O O . LEU A 1 158 ? 10.808 -10.605 -30.068 1.00 81.62 158 LEU A O 1
ATOM 1307 N N . MET A 1 159 ? 8.713 -10.400 -29.283 1.00 81.19 159 MET A N 1
ATOM 1308 C CA . MET A 1 159 ? 9.074 -9.755 -28.023 1.00 81.19 159 MET A CA 1
ATOM 1309 C C . MET A 1 159 ? 9.156 -10.799 -26.902 1.00 81.19 159 MET A C 1
ATOM 1311 O O . MET A 1 159 ? 8.266 -11.635 -26.752 1.00 81.19 159 MET A O 1
ATOM 1315 N N . ARG A 1 160 ? 10.236 -10.772 -26.114 1.00 79.50 160 ARG A N 1
ATOM 1316 C CA . ARG A 1 160 ? 10.470 -11.676 -24.980 1.00 79.50 160 ARG A CA 1
ATOM 1317 C C . ARG A 1 160 ? 10.904 -10.891 -23.750 1.00 79.50 160 ARG A C 1
ATOM 1319 O O . ARG A 1 160 ? 11.922 -10.202 -23.781 1.00 79.50 160 ARG A O 1
ATOM 1326 N N . LEU A 1 161 ? 10.158 -11.051 -22.661 1.00 78.44 161 LEU A N 1
ATOM 1327 C CA . LEU A 1 161 ? 10.508 -10.553 -21.335 1.00 78.44 161 LEU A CA 1
ATOM 1328 C C . LEU A 1 161 ? 11.113 -11.693 -20.509 1.00 78.44 161 LEU A C 1
ATOM 1330 O O . LEU A 1 161 ? 10.455 -12.702 -20.273 1.00 78.44 161 LEU A O 1
ATOM 1334 N N . THR A 1 162 ? 12.353 -11.517 -20.058 1.00 76.62 162 THR A N 1
ATOM 1335 C CA . THR A 1 162 ? 13.016 -12.405 -19.093 1.00 76.62 162 THR A CA 1
ATOM 1336 C C . THR A 1 162 ? 13.299 -11.613 -17.826 1.00 76.62 162 THR A C 1
ATOM 1338 O O . THR A 1 162 ? 13.837 -10.513 -17.881 1.00 76.62 162 THR A O 1
ATOM 1341 N N . THR A 1 163 ? 12.941 -12.147 -16.674 1.00 75.81 163 THR A N 1
ATOM 1342 C CA . THR A 1 163 ? 13.028 -11.494 -15.363 1.00 75.81 163 THR A CA 1
ATOM 1343 C C . THR A 1 163 ? 13.955 -12.280 -14.453 1.00 75.81 163 THR A C 1
ATOM 1345 O O . THR A 1 163 ? 14.181 -13.453 -14.706 1.00 75.81 163 THR A O 1
ATOM 1348 N N . LYS A 1 164 ? 14.454 -11.690 -13.362 1.00 71.31 164 LYS A N 1
ATOM 1349 C CA . LYS A 1 164 ? 15.301 -12.410 -12.382 1.00 71.31 164 LYS A CA 1
ATOM 1350 C C . LYS A 1 164 ? 14.707 -13.715 -11.828 1.00 71.31 164 LYS A C 1
ATOM 1352 O O . LYS A 1 164 ? 15.438 -14.506 -11.244 1.00 71.31 164 LYS A O 1
ATOM 1357 N N . GLU A 1 165 ? 13.397 -13.906 -11.958 1.00 72.62 165 GLU A N 1
ATOM 1358 C CA . GLU A 1 165 ? 12.684 -15.110 -11.518 1.00 72.62 165 GLU A CA 1
ATOM 1359 C C . GLU A 1 165 ? 12.715 -16.227 -12.568 1.00 72.62 165 GLU A C 1
ATOM 1361 O O . GLU A 1 165 ? 12.480 -17.387 -12.240 1.00 72.62 165 GLU A O 1
ATOM 1366 N N . ASP A 1 166 ? 13.026 -15.891 -13.820 1.00 71.38 166 ASP A N 1
ATOM 1367 C CA . ASP A 1 166 ? 13.114 -16.846 -14.913 1.00 71.38 166 ASP A CA 1
ATOM 1368 C C . ASP A 1 166 ? 14.476 -17.569 -14.868 1.00 71.38 166 ASP A C 1
ATOM 1370 O O . ASP A 1 166 ? 15.518 -16.909 -14.799 1.00 71.38 166 ASP A O 1
ATOM 1374 N N . PRO A 1 167 ? 14.523 -18.913 -14.972 1.00 72.81 167 PRO A N 1
ATOM 1375 C CA . PRO A 1 167 ? 15.779 -19.675 -14.951 1.00 72.81 167 PRO A CA 1
ATOM 1376 C C . PRO A 1 167 ? 16.769 -19.282 -16.054 1.00 72.81 167 PRO A C 1
ATOM 1378 O O . PRO A 1 167 ? 17.971 -19.504 -15.930 1.00 72.81 167 PRO A O 1
ATOM 1381 N N . SER A 1 168 ? 16.263 -18.713 -17.148 1.00 70.50 168 SER A N 1
ATOM 1382 C CA . SER A 1 168 ? 17.054 -18.227 -18.275 1.00 70.50 168 SER A CA 1
ATOM 1383 C C . SER A 1 168 ? 17.692 -16.858 -18.029 1.00 70.50 168 SER A C 1
ATOM 1385 O O . SER A 1 168 ? 18.491 -16.419 -18.854 1.00 70.50 168 SER A O 1
ATOM 1387 N N . PHE A 1 169 ? 17.371 -16.168 -16.930 1.00 71.69 169 PHE A N 1
ATOM 1388 C CA . PHE A 1 169 ? 17.914 -14.845 -16.647 1.00 71.69 169 PHE A CA 1
ATOM 1389 C C . PHE A 1 169 ? 19.403 -14.928 -16.287 1.00 71.69 169 PHE A C 1
ATOM 1391 O O . PHE A 1 169 ? 19.770 -15.604 -15.320 1.00 71.69 169 PHE A O 1
ATOM 1398 N N . PRO A 1 170 ? 20.295 -14.232 -17.014 1.00 67.25 170 PRO A N 1
ATOM 1399 C CA . PRO A 1 170 ? 21.731 -14.347 -16.805 1.00 67.25 170 PRO A CA 1
ATOM 1400 C C . PRO A 1 170 ? 22.158 -13.476 -15.615 1.00 67.25 170 PRO A C 1
ATOM 1402 O O . PRO A 1 170 ? 22.769 -12.419 -15.770 1.00 67.25 170 PRO A O 1
ATOM 1405 N N . ASN A 1 171 ? 21.843 -13.943 -14.402 1.00 66.25 171 ASN A N 1
ATOM 1406 C CA . ASN A 1 171 ? 22.152 -13.268 -13.136 1.00 66.25 171 ASN A CA 1
ATOM 1407 C C . ASN A 1 171 ? 23.637 -12.872 -13.026 1.00 66.25 171 ASN A C 1
ATOM 1409 O O . ASN A 1 171 ? 23.947 -11.770 -12.583 1.00 66.25 171 ASN A O 1
ATOM 1413 N N . GLY A 1 172 ? 24.550 -13.734 -13.492 1.00 64.06 172 GLY A N 1
ATOM 1414 C CA . GLY A 1 172 ? 25.991 -13.456 -13.492 1.00 64.06 172 GLY A CA 1
ATOM 1415 C C . GLY A 1 172 ? 26.434 -12.375 -14.485 1.00 64.06 172 GLY A C 1
ATOM 1416 O O . GLY A 1 172 ? 27.483 -11.775 -14.285 1.00 64.06 172 GLY A O 1
ATOM 1417 N N . GLY A 1 173 ? 25.645 -12.110 -15.533 1.00 64.25 173 GLY A N 1
ATOM 1418 C CA . GLY A 1 173 ? 25.955 -11.115 -16.563 1.00 64.25 173 GLY A CA 1
ATOM 1419 C C . GLY A 1 173 ? 25.306 -9.753 -16.333 1.00 64.25 173 GLY A C 1
ATOM 1420 O O . GLY A 1 173 ? 25.802 -8.771 -16.853 1.00 64.25 173 GLY A O 1
ATOM 1421 N N . TYR A 1 174 ? 24.219 -9.671 -15.565 1.00 61.00 174 TYR A N 1
ATOM 1422 C CA . TYR A 1 174 ? 23.456 -8.432 -15.362 1.00 61.00 174 TYR A CA 1
ATOM 1423 C C . TYR A 1 174 ? 23.741 -7.707 -14.036 1.00 61.00 174 TYR A C 1
ATOM 1425 O O . TYR A 1 174 ? 23.336 -6.554 -13.853 1.00 61.00 174 TYR A O 1
ATOM 1433 N N . GLY A 1 175 ? 24.422 -8.372 -13.101 1.00 58.78 175 GLY A N 1
ATOM 1434 C CA . GLY A 1 175 ? 24.636 -7.864 -11.748 1.00 58.78 175 GLY A CA 1
ATOM 1435 C C . GLY A 1 175 ? 23.337 -7.715 -10.943 1.00 58.78 175 GLY A C 1
ATOM 1436 O O . GLY A 1 175 ? 22.249 -8.137 -11.344 1.00 58.78 175 GLY A O 1
ATOM 1437 N N . GLU A 1 176 ? 23.431 -7.093 -9.768 1.00 57.62 176 GLU A N 1
ATOM 1438 C CA . GLU A 1 176 ? 22.301 -7.001 -8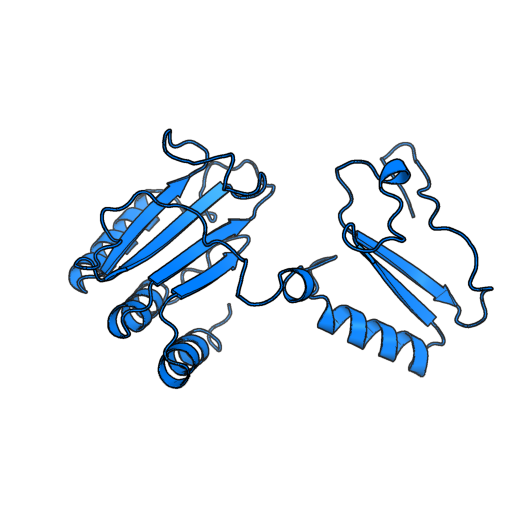.832 1.00 57.62 176 GLU A CA 1
ATOM 1439 C C . GLU A 1 176 ? 21.228 -5.976 -9.239 1.00 57.62 176 GLU A C 1
ATOM 1441 O O . GLU A 1 176 ? 20.117 -6.010 -8.709 1.00 57.62 176 GLU A O 1
ATOM 1446 N N . TYR A 1 177 ? 21.496 -5.111 -10.218 1.00 56.94 177 TYR A N 1
ATOM 1447 C CA . TYR A 1 177 ? 20.668 -3.930 -10.492 1.00 56.94 177 TYR A CA 1
ATOM 1448 C C . TYR A 1 177 ? 19.625 -4.109 -11.606 1.00 56.94 177 TYR A C 1
ATOM 1450 O O . TYR A 1 177 ? 18.668 -3.341 -11.664 1.00 56.94 177 TYR A O 1
ATOM 1458 N N . VAL A 1 178 ? 19.752 -5.123 -12.468 1.00 62.62 178 VAL A N 1
ATOM 1459 C CA . VAL A 1 178 ? 18.806 -5.353 -13.577 1.00 62.62 178 VAL A CA 1
ATOM 1460 C C . VAL A 1 178 ? 17.796 -6.422 -13.182 1.00 62.62 178 VAL A C 1
ATOM 1462 O O . VAL A 1 178 ? 18.157 -7.579 -13.001 1.00 62.62 178 VAL A O 1
ATOM 1465 N N . SER A 1 179 ? 16.522 -6.056 -13.037 1.00 68.62 179 SER A N 1
ATOM 1466 C CA . SER A 1 179 ? 15.445 -6.967 -12.609 1.00 68.62 179 SER A CA 1
ATOM 1467 C C . SER A 1 179 ? 14.697 -7.652 -13.760 1.00 68.62 179 SER A C 1
ATOM 1469 O O . SER A 1 179 ? 14.014 -8.657 -13.532 1.00 68.62 179 SER A O 1
ATOM 1471 N N . ALA A 1 180 ? 14.827 -7.123 -14.978 1.00 71.50 180 ALA A N 1
ATOM 1472 C CA . ALA A 1 180 ? 14.260 -7.684 -16.194 1.00 71.50 180 ALA A CA 1
ATOM 1473 C C . ALA A 1 180 ? 14.994 -7.227 -17.453 1.00 71.50 180 ALA A C 1
ATOM 1475 O O . ALA A 1 180 ? 15.612 -6.167 -17.490 1.00 71.50 180 ALA A O 1
ATOM 1476 N N . HIS A 1 181 ? 14.865 -8.040 -18.492 1.00 75.12 181 HIS A N 1
ATOM 1477 C CA . HIS A 1 181 ? 15.392 -7.844 -19.827 1.00 75.12 181 HIS A CA 1
ATOM 1478 C C . HIS A 1 181 ? 14.249 -8.050 -20.818 1.00 75.12 181 HIS A C 1
ATOM 1480 O O . HIS A 1 181 ? 13.629 -9.114 -20.852 1.00 75.12 181 HIS A O 1
ATOM 1486 N N . LEU A 1 182 ? 13.982 -7.022 -21.622 1.00 77.06 182 LEU A N 1
ATOM 1487 C CA . LEU A 1 182 ? 13.089 -7.102 -22.764 1.00 77.06 182 LEU A CA 1
ATOM 1488 C C . LEU A 1 182 ? 13.896 -7.143 -24.061 1.00 77.06 182 LEU A C 1
ATOM 1490 O O . LEU A 1 182 ? 14.715 -6.260 -24.303 1.00 77.06 182 LEU A O 1
ATOM 1494 N N . ARG A 1 183 ? 13.641 -8.147 -24.898 1.00 76.75 183 ARG A N 1
ATOM 1495 C CA . ARG A 1 183 ? 14.276 -8.299 -26.208 1.00 76.75 183 ARG A CA 1
ATOM 1496 C C . ARG A 1 183 ? 13.218 -8.384 -27.296 1.00 76.75 183 ARG A C 1
ATOM 1498 O O . ARG A 1 183 ? 12.253 -9.125 -27.143 1.00 76.75 183 ARG A O 1
ATOM 1505 N N . CYS A 1 184 ? 13.438 -7.675 -28.397 1.00 77.94 184 CYS A N 1
ATOM 1506 C CA . CYS A 1 184 ? 12.624 -7.773 -29.603 1.00 77.94 184 CYS A CA 1
ATOM 1507 C C . CYS A 1 184 ? 13.488 -8.313 -30.744 1.00 77.94 184 CYS A C 1
ATOM 1509 O O . CYS A 1 184 ? 14.558 -7.778 -31.026 1.00 77.94 184 CYS A O 1
ATOM 1511 N N . GLU A 1 185 ? 13.029 -9.373 -31.396 1.00 79.25 185 GLU A N 1
ATOM 1512 C CA . GLU A 1 185 ? 13.689 -9.985 -32.548 1.00 79.25 185 GLU A CA 1
ATOM 1513 C C . GLU A 1 185 ? 12.723 -10.010 -33.731 1.00 79.25 185 GLU A C 1
ATOM 1515 O O . GLU A 1 185 ? 11.508 -10.061 -33.552 1.00 79.25 185 GLU A O 1
ATOM 1520 N N . LYS A 1 186 ? 13.239 -10.003 -34.959 1.00 77.38 186 LYS A N 1
ATOM 1521 C CA . LYS A 1 186 ? 12.409 -10.321 -36.125 1.00 77.38 186 LYS A CA 1
ATOM 1522 C C . LYS A 1 186 ? 12.006 -11.799 -36.035 1.00 77.38 186 LYS A C 1
ATOM 1524 O O . LYS A 1 186 ? 12.853 -12.621 -35.699 1.00 77.38 186 LYS A O 1
ATOM 1529 N N . GLY A 1 187 ? 10.749 -12.137 -36.320 1.00 63.31 187 GLY A N 1
ATOM 1530 C CA . GLY A 1 187 ? 10.170 -13.468 -36.079 1.00 63.31 187 GLY A CA 1
ATOM 1531 C C . GLY A 1 187 ? 10.869 -14.632 -36.791 1.00 63.31 187 GLY A C 1
ATOM 1532 O O . GLY A 1 187 ? 10.736 -15.771 -36.355 1.00 63.31 187 GLY A O 1
ATOM 1533 N N . ASP A 1 188 ? 11.682 -14.335 -37.808 1.00 63.69 188 ASP A N 1
ATOM 1534 C CA . ASP A 1 188 ? 12.456 -15.315 -38.579 1.00 63.69 188 ASP A CA 1
ATOM 1535 C C . ASP A 1 188 ? 13.913 -15.464 -38.085 1.00 63.69 188 ASP A C 1
ATOM 1537 O O . ASP A 1 188 ? 14.702 -16.205 -38.675 1.00 63.69 188 ASP A O 1
ATOM 1541 N N . ALA A 1 189 ? 14.317 -14.731 -37.040 1.00 59.12 189 ALA A N 1
ATOM 1542 C CA . ALA A 1 189 ? 15.660 -14.831 -36.479 1.00 59.12 189 ALA A CA 1
ATOM 1543 C C . ALA A 1 189 ? 15.836 -16.183 -35.758 1.00 59.12 189 ALA A C 1
ATOM 1545 O O . ALA A 1 189 ? 14.939 -16.602 -35.022 1.00 59.12 189 ALA A O 1
ATOM 1546 N N . PRO A 1 190 ? 16.976 -16.879 -35.934 1.00 53.72 190 PRO A N 1
ATOM 1547 C CA . PRO A 1 190 ? 17.202 -18.173 -35.304 1.00 53.72 190 PRO A CA 1
ATOM 1548 C C . PRO A 1 190 ? 17.099 -18.046 -33.780 1.00 53.72 190 PRO A C 1
ATOM 1550 O O . PRO A 1 190 ? 17.906 -17.383 -33.124 1.00 53.72 190 PRO A O 1
ATOM 1553 N N . SER A 1 191 ? 16.088 -18.703 -33.210 1.00 54.09 191 SER A N 1
ATOM 1554 C CA . SER A 1 191 ? 15.880 -18.779 -31.771 1.00 54.09 191 SER A CA 1
ATOM 1555 C C . SER A 1 191 ? 17.000 -19.609 -31.146 1.00 54.09 191 SER A C 1
ATOM 1557 O O . SER A 1 191 ? 16.927 -20.836 -31.121 1.00 54.09 191 SER A O 1
ATOM 1559 N N . GLY A 1 192 ? 18.058 -18.961 -30.670 1.00 53.00 192 GLY A N 1
ATOM 1560 C CA . GLY A 1 192 ? 19.171 -19.708 -30.082 1.00 53.00 192 GLY A CA 1
ATOM 1561 C C . GLY A 1 192 ? 20.328 -18.895 -29.528 1.00 53.00 192 GLY A C 1
ATOM 1562 O O . GLY A 1 192 ? 21.185 -19.474 -28.868 1.00 53.00 192 GLY A O 1
ATOM 1563 N N . HIS A 1 193 ? 20.381 -17.578 -29.741 1.00 53.81 193 HIS A N 1
ATOM 1564 C CA . HIS A 1 193 ? 21.443 -16.791 -29.125 1.00 53.81 193 HIS A CA 1
ATOM 1565 C C . HIS A 1 193 ? 21.173 -16.635 -27.621 1.00 53.81 193 HIS A C 1
ATOM 1567 O O . HIS A 1 193 ? 20.128 -16.076 -27.262 1.00 53.81 193 HIS A O 1
ATOM 1573 N N . PRO A 1 194 ? 22.075 -17.124 -26.745 1.00 54.44 194 PRO A N 1
ATOM 1574 C CA . PRO A 1 194 ? 21.932 -16.954 -25.306 1.00 54.44 194 PRO A CA 1
ATOM 1575 C C . PRO A 1 194 ? 21.822 -15.465 -24.966 1.00 54.44 194 PRO A C 1
ATOM 1577 O O . PRO A 1 194 ? 22.338 -14.610 -25.687 1.00 54.44 194 PRO A O 1
ATOM 1580 N N . LEU A 1 195 ? 21.120 -15.153 -23.877 1.00 55.59 195 LEU A N 1
ATOM 1581 C CA . LEU A 1 195 ? 21.024 -13.793 -23.354 1.00 55.59 195 LEU A CA 1
ATOM 1582 C C . LEU A 1 195 ? 22.424 -13.363 -22.890 1.00 55.59 195 LEU A C 1
ATOM 1584 O O . LEU A 1 195 ? 22.832 -13.669 -21.774 1.00 55.59 195 LEU A O 1
ATOM 1588 N N . VAL A 1 196 ? 23.186 -12.708 -23.765 1.00 55.53 196 VAL A N 1
ATOM 1589 C CA . VAL A 1 196 ? 24.496 -12.147 -23.424 1.00 55.53 196 VAL A CA 1
ATOM 1590 C C . VAL A 1 196 ? 24.281 -10.686 -23.064 1.00 55.53 196 VAL A C 1
ATOM 1592 O O . VAL A 1 196 ? 23.901 -9.881 -23.911 1.00 55.53 196 VAL A O 1
ATOM 1595 N N . ALA A 1 197 ? 24.493 -10.346 -21.796 1.00 50.97 197 ALA A N 1
ATOM 1596 C CA . ALA A 1 197 ? 24.596 -8.955 -21.386 1.00 50.97 197 ALA A CA 1
ATOM 1597 C C . ALA A 1 197 ? 25.825 -8.340 -22.075 1.00 50.97 197 ALA A C 1
ATOM 1599 O O . ALA A 1 197 ? 26.932 -8.863 -21.932 1.00 50.97 197 ALA A O 1
ATOM 1600 N N . VAL A 1 198 ? 25.645 -7.260 -22.838 1.00 53.16 198 VAL A N 1
ATOM 1601 C CA . VAL A 1 198 ? 26.769 -6.525 -23.427 1.00 53.16 198 VAL A CA 1
ATOM 1602 C C . VAL A 1 198 ? 27.155 -5.426 -22.449 1.00 53.16 198 VAL A C 1
ATOM 1604 O O . VAL A 1 198 ? 26.427 -4.456 -22.247 1.00 53.16 198 VAL A O 1
ATOM 1607 N N . GLU A 1 199 ? 28.292 -5.586 -21.782 1.00 45.47 199 GLU A N 1
ATOM 1608 C CA . GLU A 1 199 ? 28.833 -4.531 -20.933 1.00 45.47 199 GLU A CA 1
ATOM 1609 C C . GLU A 1 199 ? 29.302 -3.360 -21.809 1.00 45.47 199 GLU A C 1
ATOM 1611 O O . GLU A 1 199 ? 30.083 -3.523 -22.747 1.00 45.47 199 GLU A O 1
ATOM 1616 N N . THR A 1 200 ? 28.821 -2.155 -21.513 1.00 46.50 200 THR A N 1
ATOM 1617 C CA . THR A 1 200 ? 29.265 -0.916 -22.156 1.00 46.50 200 THR A CA 1
ATOM 1618 C C . THR A 1 200 ? 29.847 0.046 -21.134 1.00 46.50 200 THR A C 1
ATOM 1620 O O . THR A 1 200 ? 29.637 -0.060 -19.929 1.00 46.50 200 THR A O 1
ATOM 1623 N N . LYS A 1 201 ? 30.542 1.078 -21.623 1.00 34.16 201 LYS A N 1
ATOM 1624 C CA . LYS A 1 201 ? 31.154 2.125 -20.787 1.00 34.16 201 LYS A CA 1
ATOM 1625 C C . LYS A 1 201 ? 30.157 2.912 -19.911 1.00 34.16 201 LYS A C 1
ATOM 1627 O O . LYS A 1 201 ? 30.596 3.734 -19.115 1.00 34.16 201 LYS A O 1
ATOM 1632 N N . ARG A 1 202 ? 28.841 2.717 -20.076 1.00 36.91 202 ARG A N 1
ATOM 1633 C CA . ARG A 1 202 ? 27.770 3.374 -19.300 1.00 36.91 202 ARG A CA 1
ATOM 1634 C C . ARG A 1 202 ? 26.932 2.390 -18.459 1.00 36.91 202 ARG A C 1
ATOM 1636 O O . ARG A 1 202 ? 25.887 2.788 -17.955 1.00 36.91 202 ARG A O 1
ATOM 1643 N N . GLY A 1 203 ? 27.376 1.137 -18.313 1.00 49.78 203 GLY A N 1
ATOM 1644 C CA . GLY A 1 203 ? 26.619 0.020 -17.726 1.00 49.78 203 GLY A CA 1
ATOM 1645 C C . GLY A 1 203 ? 26.342 -1.070 -18.768 1.00 49.78 203 GLY A C 1
ATOM 1646 O O . GLY A 1 203 ? 26.928 -1.056 -19.845 1.00 49.78 203 GLY A O 1
ATOM 1647 N N . PHE A 1 204 ? 25.436 -2.008 -18.507 1.00 40.00 204 PHE A N 1
ATOM 1648 C CA . PHE A 1 204 ? 25.017 -2.973 -19.533 1.00 40.00 204 PHE A CA 1
ATOM 1649 C C . PHE A 1 204 ? 24.182 -2.262 -20.608 1.00 40.00 204 PHE A C 1
ATOM 1651 O O . PHE A 1 204 ? 23.197 -1.607 -20.265 1.00 40.00 204 PHE A O 1
ATOM 1658 N N . SER A 1 205 ? 24.570 -2.359 -21.885 1.00 37.25 205 SER A N 1
ATOM 1659 C CA . SER A 1 205 ? 23.688 -1.981 -22.995 1.00 37.25 205 SER A CA 1
ATOM 1660 C C . SER A 1 205 ? 23.092 -3.202 -23.671 1.00 37.25 205 SER A C 1
ATOM 1662 O O . SER A 1 205 ? 23.604 -4.321 -23.611 1.00 37.25 205 SER A O 1
ATOM 1664 N N . ILE A 1 206 ? 21.945 -2.920 -24.273 1.00 42.03 206 ILE A N 1
ATOM 1665 C CA . ILE A 1 206 ? 21.285 -3.707 -25.304 1.00 42.03 206 ILE A CA 1
ATOM 1666 C C . ILE A 1 206 ? 21.910 -3.303 -26.641 1.00 42.03 206 ILE A C 1
ATOM 1668 O O . ILE A 1 206 ? 22.291 -2.108 -26.750 1.00 42.03 206 ILE A O 1
#

Secondary structure (DSSP, 8-state):
--TTSHHHHHHHHHHTT--EEEEEESS---TTHHHHHHHHHTTTPEEEEEEE-----SSGGG--HHHHHHHHHHHHHTTEEEEEEETTSTT--TTTS-TTEEEEEEEEETT-TTTTS--PPPPTTSSS-HHHH-EETTEEHHHHHHHHHHHHHHH-EEEEEEETTSTTS-HHHHTTT--EEEEEEETTS-TT-----EEEBTEEE-

Sequence (206 aa):
IQTCSSNIVVELCRAHEVRHLFIRQIGFKATNFESFASQLAHLDVTLDIYENSHSAHLVYFNKAPVFWNKIIEGLREENVSLRMITRHDDNFDRNHYNYQMRAHIRCEKADSPNAQQPMFPVDHTRGFNLSSCRAYFDAPRPFLDELANELKEKHNVLMRLTTKEDPSFPNGGYGEYVSAHLRCEKGDAPSGHPLVAVETKRGFSI